Protein AF-A0A2V9PWK7-F1 (afdb_monomer)

Mean predicted aligned error: 11.6 Å

Foldseek 3Di:
DDDDDDDDPDPDPDDDDDDDDDDDDDDDDDDDDDDDDPPPDDDDQDWDDPVLVVVVCCVVPVVDVQKDKDWPDWACDPDPQKIKTWMWIDGPVGIDIFIWIAGSVRPDIGGDDDQQDDPCRCVVLVVLCLVQADAQKAADNPQPAEAEDADFLLDLVSLVCVVVVVVCCVVCRSYIYGYFYAHDPVRLCRLLLQLLLRLLVVVPSQLSVQLSNVSSVCSVVDDNVCPLVVSLVSSVVSPDRSVSSSVRSPDVVSVVSNVSRNVSVD

Nearest PDB structures (foldseek):
  4n30-assembly1_A  TM=8.154E-01  e=6.612E-06  Pseudomonas aeruginosa
  6mhh-assembly1_A-3  TM=8.328E-01  e=1.829E-05  Proteus mirabilis
  5idr-assembly2_F  TM=8.403E-01  e=2.293E-05  Proteus mirabilis ATCC 29906
  4xvw-assembly3_I  TM=7.222E-01  e=1.379E-05  Proteus mirabilis ATCC 29906
  9edl-assembly1_A  TM=6.210E-01  e=4.984E-06  Francisella tularensis subsp. tularensis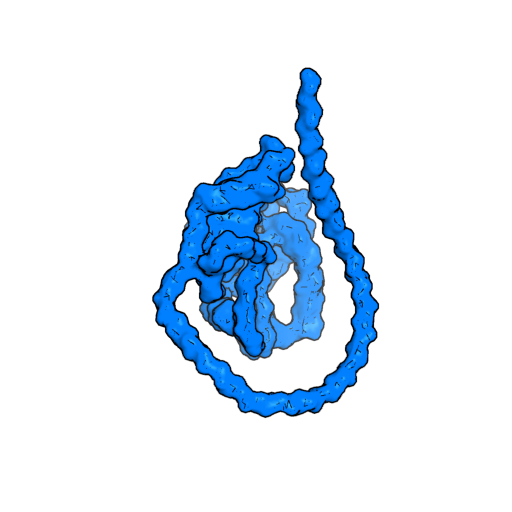 SCHU S4

Solvent-accessible surface area (backbone atoms only — not comparable to full-atom values): 15975 Å² total; per-residue (Å²): 142,81,86,79,84,79,85,79,84,81,82,79,84,76,86,76,88,75,90,74,93,77,83,90,78,82,88,78,90,77,82,90,74,90,74,85,75,78,80,77,71,92,66,80,54,56,69,79,52,70,66,58,51,50,52,50,48,44,73,75,50,54,88,42,89,65,57,46,75,43,85,72,48,75,44,79,41,98,50,88,50,28,23,34,36,36,30,40,36,38,37,96,91,50,69,49,78,48,57,33,32,35,34,49,86,71,82,46,78,47,79,69,81,92,71,65,79,71,97,62,49,54,49,69,59,51,56,47,48,78,72,66,70,80,50,56,72,45,60,45,93,82,32,93,42,75,48,77,45,76,40,26,68,64,39,67,66,47,46,66,43,46,66,58,51,56,48,46,55,68,76,43,62,61,33,20,40,33,46,32,46,36,50,49,90,88,40,84,45,12,59,60,51,41,17,36,47,54,35,34,34,77,74,30,61,71,28,24,58,46,26,57,54,50,44,39,70,45,39,90,78,58,44,72,90,48,36,71,62,53,52,25,56,42,31,38,73,28,72,47,63,16,71,60,23,53,58,43,37,73,37,70,64,36,54,49,53,43,49,54,35,40,63,72,75,107

Sequence (266 aa):
MVRKLAVASLLVIAGMSAMGQQQPAKPKTVGGASASGTHHNGSETPLPSEEMVNAFLQQTFGYDPQLTWKIVSIKPSKAEGLAEVNVQMSSPQGQGGQKFFVSADGKHAVVGDIIPFGKHPFEAARLELQKKVTGPARGPANAPVMIVEFSDLQCPHCKEANPTIERLLKEEPNIHFVFQNFPLPMHNWAQKAAMYADCTAQLSNEAFWKFIASVYEAQAEITAENTDQKLTELADKAGVKGPDVAACSTQSEAQAHIEVSVNLGK

Radius of gyration: 25.68 Å; Cα contacts (8 Å, |Δi|>4): 331; chains: 1; bounding box: 55×58×70 Å

pLDDT: mean 85.78, std 22.92, range [28.61, 98.88]

Structure (mmCIF, N/CA/C/O backbone):
data_AF-A0A2V9PWK7-F1
#
_entry.id   AF-A0A2V9PWK7-F1
#
loop_
_atom_site.group_PDB
_atom_site.id
_atom_site.type_symbol
_atom_site.label_atom_id
_atom_site.label_alt_id
_atom_site.label_comp_id
_atom_site.label_asym_id
_atom_site.label_entity_id
_atom_site.label_seq_id
_atom_site.pdbx_PDB_ins_code
_atom_site.Cartn_x
_atom_site.Cartn_y
_atom_site.Cartn_z
_atom_site.occupancy
_atom_site.B_iso_or_equiv
_atom_site.auth_seq_id
_atom_site.auth_comp_id
_atom_site.auth_asym_id
_atom_site.auth_atom_id
_atom_site.pdbx_PDB_model_num
ATOM 1 N N . MET A 1 1 ? 31.519 27.975 -45.255 1.00 41.16 1 MET A N 1
ATOM 2 C CA . MET A 1 1 ? 30.077 27.776 -45.525 1.00 41.16 1 MET A CA 1
ATOM 3 C C . MET A 1 1 ? 29.851 26.330 -45.941 1.00 41.16 1 MET A C 1
ATOM 5 O O . MET A 1 1 ? 30.094 25.999 -47.089 1.00 41.16 1 MET A O 1
ATOM 9 N N . VAL A 1 2 ? 29.434 25.462 -45.017 1.00 34.47 2 VAL A N 1
ATOM 10 C CA . VAL A 1 2 ? 28.905 24.126 -45.340 1.00 34.47 2 VAL A CA 1
ATOM 11 C C . VAL A 1 2 ? 27.711 23.913 -44.414 1.00 34.47 2 VAL A C 1
ATOM 13 O O . VAL A 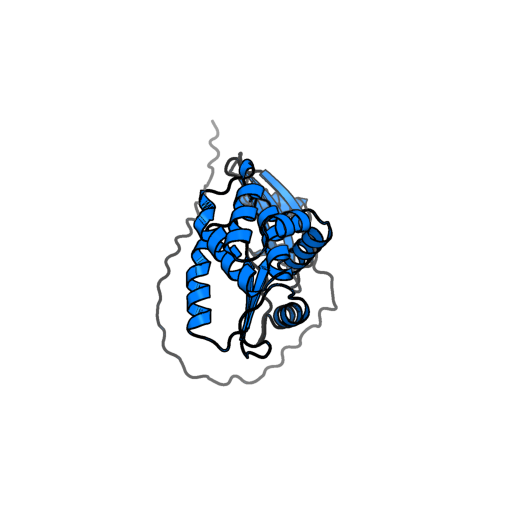1 2 ? 27.878 23.721 -43.213 1.00 34.47 2 VAL A O 1
ATOM 16 N N . ARG A 1 3 ? 26.496 24.060 -44.952 1.00 36.28 3 ARG A N 1
ATOM 17 C CA . ARG A 1 3 ? 25.246 23.770 -44.239 1.00 36.28 3 ARG A CA 1
ATOM 18 C C . ARG A 1 3 ? 25.061 22.252 -44.224 1.00 36.28 3 ARG A C 1
ATOM 20 O O . ARG A 1 3 ? 24.815 21.669 -45.274 1.00 36.28 3 ARG A O 1
ATOM 27 N N . LYS A 1 4 ? 25.165 21.615 -43.055 1.00 39.03 4 LYS A N 1
ATOM 28 C CA . LYS A 1 4 ? 24.622 20.265 -42.855 1.00 39.03 4 LYS A CA 1
ATOM 29 C C . LYS A 1 4 ? 23.113 20.402 -42.647 1.00 39.03 4 LYS A C 1
ATOM 31 O O . LYS A 1 4 ? 22.683 21.033 -41.686 1.00 39.03 4 LYS A O 1
ATOM 36 N N . LEU A 1 5 ? 22.327 19.864 -43.579 1.00 36.41 5 LEU A N 1
ATOM 37 C CA . LEU A 1 5 ? 20.890 19.668 -43.404 1.00 36.41 5 LEU A CA 1
ATOM 38 C C . LEU A 1 5 ? 20.680 18.626 -42.296 1.00 36.41 5 LEU A C 1
ATOM 40 O O . LEU A 1 5 ? 21.097 17.481 -42.449 1.00 36.41 5 LEU A O 1
ATOM 44 N N . ALA A 1 6 ? 20.030 19.020 -41.204 1.00 35.91 6 ALA A N 1
ATOM 45 C CA . ALA A 1 6 ? 19.425 18.087 -40.265 1.00 35.91 6 ALA A CA 1
ATOM 46 C C . ALA A 1 6 ? 18.001 17.798 -40.759 1.00 35.91 6 ALA A C 1
ATOM 48 O O . ALA A 1 6 ? 17.170 18.703 -40.826 1.00 35.91 6 ALA A O 1
ATOM 49 N N . VAL A 1 7 ? 17.737 16.554 -41.154 1.00 37.28 7 VAL A N 1
ATOM 50 C CA . VAL A 1 7 ? 16.381 16.079 -41.446 1.00 37.28 7 VAL A CA 1
ATOM 51 C C . VAL A 1 7 ? 15.770 15.662 -40.112 1.00 37.28 7 VAL A C 1
ATOM 53 O O . VAL A 1 7 ? 16.118 14.620 -39.566 1.00 37.28 7 VAL A O 1
ATOM 56 N N . ALA A 1 8 ? 14.908 16.511 -39.557 1.00 30.47 8 ALA A N 1
ATOM 57 C CA . ALA A 1 8 ? 14.095 16.187 -38.393 1.00 30.47 8 ALA A CA 1
ATOM 58 C C . ALA A 1 8 ? 12.815 15.492 -38.875 1.00 30.47 8 ALA A C 1
ATOM 60 O O . ALA A 1 8 ? 11.902 16.141 -39.386 1.00 30.47 8 ALA A O 1
ATOM 61 N N . SER A 1 9 ? 12.754 14.168 -38.743 1.00 35.19 9 SER A N 1
ATOM 62 C CA . SER A 1 9 ? 11.512 13.418 -38.941 1.00 35.19 9 SER A CA 1
ATOM 63 C C . SER A 1 9 ? 10.664 13.542 -37.678 1.00 35.19 9 SER A C 1
ATOM 65 O O . SER A 1 9 ? 10.873 12.831 -36.699 1.00 35.19 9 SER A O 1
ATOM 67 N N . LEU A 1 10 ? 9.728 14.489 -37.696 1.00 28.61 10 LEU A N 1
ATOM 68 C CA . LEU A 1 10 ? 8.718 14.675 -36.660 1.00 28.61 10 LEU A CA 1
ATOM 69 C C . LEU A 1 10 ? 7.648 13.580 -36.824 1.00 28.61 10 LEU A C 1
ATOM 71 O O . LEU A 1 10 ? 6.774 13.692 -37.683 1.00 28.61 10 LEU A O 1
ATOM 75 N N . LEU A 1 11 ? 7.718 12.501 -36.041 1.00 30.55 11 LEU A N 1
ATOM 76 C CA . LEU A 1 11 ? 6.635 11.517 -35.977 1.00 30.55 11 LEU A CA 1
ATOM 77 C C . LEU A 1 11 ? 5.622 11.975 -34.921 1.00 30.55 11 LEU A C 1
ATOM 79 O O . LEU A 1 11 ? 5.756 11.697 -33.733 1.00 30.55 11 LEU A O 1
ATOM 83 N N . VAL A 1 12 ? 4.614 12.726 -35.361 1.00 30.00 12 VAL A N 1
ATOM 84 C CA . VAL A 1 12 ? 3.435 13.040 -34.547 1.00 30.00 12 VAL A CA 1
ATOM 85 C C . VAL A 1 12 ? 2.536 11.806 -34.553 1.00 30.00 12 VAL A C 1
ATOM 87 O O . VAL A 1 12 ? 1.886 11.514 -35.556 1.00 30.00 12 VAL A O 1
ATOM 90 N N . ILE A 1 13 ? 2.496 11.065 -33.445 1.00 34.03 13 ILE A N 1
ATOM 91 C CA . ILE A 1 13 ? 1.501 10.005 -33.255 1.00 34.03 13 ILE A CA 1
ATOM 92 C C . ILE A 1 13 ? 0.192 10.685 -32.844 1.00 34.03 13 ILE A C 1
ATOM 94 O O . ILE A 1 13 ? -0.058 10.951 -31.671 1.00 34.03 13 ILE A O 1
ATOM 98 N N . ALA A 1 14 ? -0.636 11.005 -33.837 1.00 31.64 14 ALA A N 1
ATOM 99 C CA . ALA A 1 14 ? -2.018 11.403 -33.620 1.00 31.64 14 ALA A CA 1
ATOM 100 C C . ALA A 1 14 ? -2.853 10.144 -33.336 1.00 31.64 14 ALA A C 1
ATOM 102 O O . ALA A 1 14 ? -3.169 9.373 -34.241 1.00 31.64 14 ALA A O 1
ATOM 103 N N . GLY A 1 15 ? -3.199 9.917 -32.069 1.00 31.20 15 GLY A N 1
ATOM 104 C CA . GLY A 1 15 ? -4.154 8.883 -31.677 1.00 31.20 15 GLY A CA 1
ATOM 105 C C . GLY A 1 15 ? -5.579 9.302 -32.035 1.00 31.20 15 GLY A C 1
ATOM 106 O O . GLY A 1 15 ? -6.250 9.951 -31.239 1.00 31.20 15 GLY A O 1
ATOM 107 N N . MET A 1 16 ? -6.050 8.939 -33.231 1.00 33.28 16 MET A N 1
ATOM 108 C CA . MET A 1 16 ? -7.473 8.986 -33.573 1.00 33.28 16 MET A CA 1
ATOM 109 C C . MET A 1 16 ? -8.092 7.614 -33.298 1.00 33.28 16 MET A C 1
ATOM 111 O O . MET A 1 16 ? -7.975 6.690 -34.100 1.00 33.28 16 MET A O 1
ATOM 115 N N . SER A 1 17 ? -8.772 7.484 -32.163 1.00 34.34 17 SER A N 1
ATOM 116 C CA . SER A 1 17 ? -9.671 6.359 -31.908 1.00 34.34 17 SER A CA 1
ATOM 117 C C . SER A 1 17 ? -10.950 6.557 -32.720 1.00 34.34 17 SER A C 1
ATOM 119 O O . SER A 1 17 ? -11.858 7.268 -32.296 1.00 34.34 17 SER A O 1
ATOM 121 N N . ALA A 1 18 ? -11.031 5.936 -33.895 1.00 33.31 18 ALA A N 1
ATOM 122 C CA . ALA A 1 18 ? -12.291 5.750 -34.605 1.00 33.31 18 ALA A CA 1
ATOM 123 C C . ALA A 1 18 ? -12.815 4.338 -34.310 1.00 33.31 18 ALA A C 1
ATOM 125 O O . ALA A 1 18 ? -12.299 3.343 -34.817 1.00 33.31 18 ALA A O 1
ATOM 126 N N . MET A 1 19 ? -13.845 4.257 -33.465 1.00 39.66 19 MET A N 1
ATOM 127 C CA . MET A 1 19 ? -14.660 3.056 -33.289 1.00 39.66 19 MET A CA 1
ATOM 128 C C . MET A 1 19 ? -15.425 2.779 -34.590 1.00 39.66 19 MET A C 1
ATOM 130 O O . MET A 1 19 ? -16.382 3.477 -34.914 1.00 39.66 19 MET A O 1
ATOM 134 N N . GLY A 1 20 ? -15.002 1.758 -35.333 1.00 30.48 20 GLY A N 1
ATOM 135 C CA . GLY A 1 20 ? -15.744 1.196 -36.459 1.00 30.48 20 GLY A CA 1
ATOM 136 C C . GLY A 1 20 ? -16.265 -0.190 -36.097 1.00 30.48 20 GLY A C 1
ATOM 137 O O . GLY A 1 20 ? -15.488 -1.136 -35.995 1.00 30.48 20 GLY A O 1
ATOM 138 N N . GLN A 1 21 ? -17.576 -0.316 -35.892 1.00 37.50 21 GLN A N 1
ATOM 139 C CA . GLN A 1 21 ? -18.254 -1.604 -35.751 1.00 37.50 21 GLN A CA 1
ATOM 140 C C . GLN A 1 21 ? -18.158 -2.387 -37.070 1.00 37.50 21 GLN A C 1
ATOM 142 O O . GLN A 1 21 ? -18.621 -1.912 -38.105 1.00 37.50 21 GLN A O 1
ATOM 147 N N . GLN A 1 22 ? -17.624 -3.609 -37.034 1.00 34.97 22 GLN A N 1
ATOM 148 C CA . GLN A 1 22 ? -17.807 -4.592 -38.105 1.00 34.97 22 GLN A CA 1
ATOM 149 C C . GLN A 1 22 ? -18.515 -5.836 -37.557 1.00 34.97 22 GLN A C 1
ATOM 151 O O . GLN A 1 22 ? -18.145 -6.386 -36.522 1.00 34.97 22 GLN A O 1
ATOM 156 N N . GLN A 1 23 ? -19.577 -6.237 -38.260 1.00 31.55 23 GLN A N 1
ATOM 157 C CA . GLN A 1 23 ? -20.404 -7.416 -37.990 1.00 31.55 23 GLN A CA 1
ATOM 158 C C . GLN A 1 23 ? -19.635 -8.737 -38.198 1.00 31.55 23 GLN A C 1
ATOM 160 O O . GLN A 1 23 ? -18.695 -8.786 -38.994 1.00 31.55 23 GLN A O 1
ATOM 165 N N . PRO A 1 24 ? -20.053 -9.834 -37.536 1.00 31.91 24 PRO A N 1
ATOM 166 C CA . PRO A 1 24 ? -19.306 -11.086 -37.533 1.00 31.91 24 PRO A CA 1
ATOM 167 C C . PRO A 1 24 ? -19.507 -11.885 -38.830 1.00 31.91 24 PRO A C 1
ATOM 169 O O . PRO A 1 24 ? -20.633 -12.202 -39.219 1.00 31.91 24 PRO A O 1
ATOM 172 N N . ALA A 1 25 ? -18.404 -12.280 -39.469 1.00 33.44 25 ALA A N 1
ATOM 173 C CA . ALA A 1 25 ? -18.399 -13.287 -40.528 1.00 33.44 25 ALA A CA 1
ATOM 174 C C . ALA A 1 25 ? -18.306 -14.707 -39.931 1.00 33.44 25 ALA A C 1
ATOM 176 O O . ALA A 1 25 ? -17.594 -14.945 -38.957 1.00 33.44 25 ALA A O 1
ATOM 177 N N . LYS A 1 26 ? -19.044 -15.657 -40.525 1.00 32.94 26 LYS A N 1
ATOM 178 C CA . LYS A 1 26 ? -19.135 -17.067 -40.096 1.00 32.94 26 LYS A CA 1
ATOM 179 C C . LYS A 1 26 ? -17.790 -17.814 -40.216 1.00 32.94 26 LYS A C 1
ATOM 181 O O . LYS A 1 26 ? -17.042 -17.547 -41.159 1.00 32.94 26 LYS A O 1
ATOM 186 N N . PRO A 1 27 ? -17.512 -18.810 -39.349 1.00 31.66 27 PRO A N 1
ATOM 187 C CA . PRO A 1 27 ? -16.245 -19.531 -39.363 1.00 31.66 27 PRO A CA 1
ATOM 188 C C . PRO A 1 27 ? -16.188 -20.533 -40.522 1.00 31.66 27 PRO A C 1
ATOM 190 O O . PRO A 1 27 ? -17.073 -21.377 -40.668 1.00 31.66 27 PRO A O 1
ATOM 193 N N . LYS A 1 28 ? -15.120 -20.469 -41.325 1.00 30.80 28 LYS A N 1
ATOM 194 C CA . LYS A 1 28 ? -14.707 -21.563 -42.211 1.00 30.80 28 LYS A CA 1
ATOM 195 C C . LYS A 1 28 ? -13.647 -22.396 -41.496 1.00 30.80 28 LYS A C 1
ATOM 197 O O . LYS A 1 28 ? -12.616 -21.879 -41.081 1.00 30.80 28 LYS A O 1
ATOM 202 N N . THR A 1 29 ? -13.924 -23.687 -41.374 1.00 33.50 29 THR A N 1
ATOM 203 C CA . THR A 1 29 ? -12.985 -24.733 -40.964 1.00 33.50 29 THR A CA 1
ATOM 204 C C . THR A 1 29 ? -11.780 -24.761 -41.900 1.00 33.50 29 THR A C 1
ATOM 206 O O . THR A 1 29 ? -11.947 -24.956 -43.105 1.00 33.50 29 THR A O 1
ATOM 209 N N . VAL A 1 30 ? -10.576 -24.611 -41.350 1.00 33.84 30 VAL A N 1
ATOM 210 C CA . VAL A 1 30 ? -9.322 -24.893 -42.054 1.00 33.84 30 VAL A CA 1
ATOM 211 C C . VAL A 1 30 ? -8.666 -26.081 -41.364 1.00 33.84 30 VAL A C 1
ATOM 213 O O . VAL A 1 30 ? -8.421 -26.060 -40.159 1.00 33.84 30 VAL A O 1
ATOM 216 N N . GLY A 1 31 ? -8.487 -27.144 -42.148 1.00 28.70 31 GLY A N 1
ATOM 217 C CA . GLY A 1 31 ? -7.870 -28.395 -41.741 1.00 28.70 31 GLY A CA 1
ATOM 218 C C . GLY A 1 31 ? -6.410 -28.225 -41.335 1.00 28.70 31 GLY A C 1
ATOM 219 O O . GLY A 1 31 ? -5.713 -27.317 -41.787 1.00 28.70 31 GLY A O 1
ATOM 220 N N . GLY A 1 32 ? -5.977 -29.130 -40.460 1.00 34.56 32 GLY A N 1
ATOM 221 C CA . GLY A 1 32 ? -4.621 -29.185 -39.949 1.00 34.56 32 GLY A CA 1
ATOM 222 C C . GLY A 1 32 ? -3.597 -29.424 -41.052 1.00 34.56 32 GLY A C 1
ATOM 223 O O . GLY A 1 32 ? -3.689 -30.385 -41.813 1.00 34.56 32 GLY A O 1
ATOM 224 N N . ALA A 1 33 ? -2.581 -28.572 -41.067 1.00 31.08 33 ALA A N 1
ATOM 225 C CA . ALA A 1 33 ? -1.267 -28.906 -41.574 1.00 31.08 33 ALA A CA 1
ATOM 226 C C . ALA A 1 33 ? -0.300 -28.776 -40.395 1.00 31.08 33 ALA A C 1
ATOM 228 O O . ALA A 1 33 ? -0.116 -27.698 -39.833 1.00 31.08 33 ALA A O 1
ATOM 229 N N . SER A 1 34 ? 0.248 -29.920 -39.990 1.00 32.56 34 SER A N 1
ATOM 230 C CA . SER A 1 34 ? 1.330 -30.033 -39.021 1.00 32.56 34 SER A CA 1
ATOM 231 C C . SER A 1 34 ? 2.560 -29.328 -39.590 1.00 32.56 34 SER A C 1
ATOM 233 O O . SER A 1 34 ? 3.153 -29.806 -40.556 1.00 32.56 34 SER A O 1
ATOM 235 N N . ALA A 1 35 ? 2.913 -28.173 -39.029 1.00 33.91 35 ALA A N 1
ATOM 236 C CA . ALA A 1 35 ? 4.222 -27.575 -39.231 1.00 33.91 35 ALA A CA 1
ATOM 237 C C . ALA A 1 35 ? 5.128 -28.077 -38.106 1.00 33.91 35 ALA A C 1
ATOM 239 O O . ALA A 1 35 ? 4.886 -27.825 -36.927 1.00 33.91 35 ALA A O 1
ATOM 240 N N . SER A 1 36 ? 6.143 -28.838 -38.502 1.00 30.75 36 SER A N 1
ATOM 241 C CA . SER A 1 36 ? 7.224 -29.341 -37.666 1.00 30.75 36 SER A CA 1
ATOM 242 C C . SER A 1 36 ? 7.858 -28.205 -36.864 1.00 30.75 36 SER A C 1
ATOM 244 O O . SER A 1 36 ? 8.625 -27.407 -37.406 1.00 30.75 36 SER A O 1
ATOM 246 N N . GLY A 1 37 ? 7.538 -28.140 -35.574 1.00 30.36 37 GLY A N 1
ATOM 247 C CA . GLY A 1 37 ? 8.245 -27.300 -34.623 1.00 30.36 37 GLY A CA 1
ATOM 248 C C . GLY A 1 37 ? 9.656 -27.841 -34.441 1.00 30.36 37 GLY A C 1
ATOM 249 O O . GLY A 1 37 ? 9.856 -28.915 -33.877 1.00 30.36 37 GLY A O 1
ATOM 250 N N . THR A 1 38 ? 10.647 -27.099 -34.922 1.00 31.05 38 THR A N 1
ATOM 251 C CA . THR A 1 38 ? 12.006 -27.215 -34.408 1.00 31.05 38 THR A CA 1
ATOM 252 C C . THR A 1 38 ? 11.961 -26.826 -32.938 1.00 31.05 38 THR A C 1
ATOM 254 O O . THR A 1 38 ? 11.768 -25.659 -32.602 1.00 31.05 38 THR A O 1
ATOM 257 N N . HIS A 1 39 ? 12.098 -27.820 -32.063 1.00 36.25 39 HIS A N 1
ATOM 258 C CA . HIS A 1 39 ? 12.393 -27.616 -30.655 1.00 36.25 39 HIS A CA 1
ATOM 259 C C . HIS A 1 39 ? 13.674 -26.780 -30.547 1.00 36.25 39 HIS A C 1
ATOM 261 O O . HIS A 1 39 ? 14.774 -27.302 -30.739 1.00 36.25 39 HIS A O 1
ATOM 267 N N . HIS A 1 40 ? 13.547 -25.487 -30.247 1.00 41.16 40 HIS A N 1
ATOM 268 C CA . HIS A 1 40 ? 14.669 -24.751 -29.692 1.00 41.16 40 HIS A CA 1
ATOM 269 C C . HIS A 1 40 ? 14.821 -25.188 -28.239 1.00 41.16 40 HIS A C 1
ATOM 271 O O . HIS A 1 40 ? 14.015 -24.888 -27.365 1.00 41.16 40 HIS A O 1
ATOM 277 N N . ASN A 1 41 ? 15.841 -26.017 -28.058 1.00 38.84 41 ASN A N 1
ATOM 278 C CA . ASN A 1 41 ? 16.423 -26.416 -26.791 1.00 38.84 41 ASN A CA 1
ATOM 279 C C . ASN A 1 41 ? 16.670 -25.158 -25.942 1.00 38.84 41 ASN A C 1
ATOM 281 O O . ASN A 1 41 ? 17.217 -24.193 -26.474 1.00 38.84 41 ASN A O 1
ATOM 285 N N . GLY A 1 42 ? 16.255 -25.170 -24.671 1.00 47.78 42 GLY A N 1
ATOM 286 C CA . GLY A 1 42 ? 16.223 -24.010 -23.773 1.00 47.78 42 GLY A CA 1
ATOM 287 C C . GLY A 1 42 ? 17.522 -23.203 -23.736 1.00 47.78 42 GLY A C 1
ATOM 288 O O . GLY A 1 42 ? 18.424 -23.495 -22.954 1.00 47.78 42 GLY A O 1
ATOM 289 N N . SER A 1 43 ? 17.598 -22.173 -24.576 1.00 49.91 43 SER A N 1
ATOM 290 C CA . SER A 1 43 ? 18.671 -21.190 -24.577 1.00 49.91 43 SER A CA 1
ATOM 291 C C . SER A 1 43 ? 18.238 -20.012 -23.721 1.00 49.91 43 SER A C 1
ATOM 293 O O . SER A 1 43 ? 17.191 -19.416 -23.984 1.00 49.91 43 SER A O 1
ATOM 295 N N . GLU A 1 44 ? 19.042 -19.670 -22.716 1.00 62.41 44 GLU A N 1
ATOM 296 C CA . GLU A 1 44 ? 18.909 -18.413 -21.981 1.00 62.41 44 GLU A CA 1
ATOM 297 C C . GLU A 1 44 ? 18.676 -17.263 -22.970 1.00 62.41 44 GLU A C 1
ATOM 299 O O . GLU A 1 44 ? 19.398 -17.126 -23.959 1.00 62.41 44 GLU A O 1
ATOM 304 N N . THR A 1 45 ? 17.624 -16.471 -22.741 1.00 69.06 45 THR A N 1
ATOM 305 C CA . THR A 1 45 ? 17.345 -15.298 -23.576 1.00 69.06 45 THR A CA 1
ATOM 306 C C . THR A 1 45 ? 18.556 -14.365 -23.500 1.00 69.06 45 THR A C 1
ATOM 308 O O . THR A 1 45 ? 18.885 -13.931 -22.392 1.00 69.06 45 THR A O 1
ATOM 311 N N . PRO A 1 46 ? 19.225 -14.052 -24.627 1.00 86.19 46 PRO A N 1
ATOM 312 C CA . PRO A 1 46 ? 20.369 -13.152 -24.613 1.00 86.19 46 PRO A CA 1
ATOM 313 C C . PRO A 1 46 ? 19.974 -11.808 -23.999 1.00 86.19 46 PRO A C 1
ATOM 315 O O . PRO A 1 46 ? 19.012 -11.174 -24.436 1.00 86.19 46 PRO A O 1
ATOM 318 N N . LEU A 1 47 ? 20.698 -11.386 -22.962 1.00 94.00 47 LEU A N 1
ATOM 319 C CA . LEU A 1 47 ? 20.452 -10.102 -22.315 1.00 94.00 47 LEU A CA 1
ATOM 320 C C . LEU A 1 47 ? 21.114 -8.974 -23.117 1.00 94.00 47 LEU A C 1
ATOM 322 O O . LEU A 1 47 ? 22.250 -9.138 -23.574 1.00 94.00 47 LEU A O 1
ATOM 326 N N . PRO A 1 48 ? 20.449 -7.817 -23.278 1.00 95.12 48 PRO A N 1
ATOM 327 C CA . PRO A 1 48 ? 21.077 -6.654 -23.884 1.00 95.12 48 PRO A CA 1
ATOM 328 C C . PRO A 1 48 ? 22.244 -6.166 -23.011 1.00 95.12 48 PRO A C 1
ATOM 330 O O . PRO A 1 48 ? 22.159 -6.195 -21.784 1.00 95.12 48 PRO A O 1
ATOM 333 N N . SER A 1 49 ? 23.329 -5.686 -23.624 1.00 95.25 49 SER A N 1
ATOM 334 C CA . SER A 1 49 ? 24.403 -5.034 -22.865 1.00 95.25 49 SER A CA 1
ATOM 335 C C . SER A 1 49 ? 23.955 -3.658 -22.362 1.00 95.25 49 SER A C 1
ATOM 337 O O . SER A 1 49 ? 23.121 -2.998 -22.989 1.00 95.25 49 SER A O 1
ATOM 339 N N . GLU A 1 50 ? 24.543 -3.180 -21.261 1.00 96.00 50 GLU A N 1
ATOM 340 C CA . GLU A 1 50 ? 24.296 -1.812 -20.782 1.00 96.00 50 GLU A CA 1
ATOM 341 C C . GLU A 1 50 ? 24.643 -0.757 -21.839 1.00 96.00 50 GLU A C 1
ATOM 343 O O . GLU A 1 50 ? 23.956 0.253 -21.948 1.00 96.00 50 GLU A O 1
ATOM 348 N N . GLU A 1 51 ? 25.676 -0.994 -22.652 1.00 96.19 51 GLU A N 1
ATOM 349 C CA . GLU A 1 51 ? 26.041 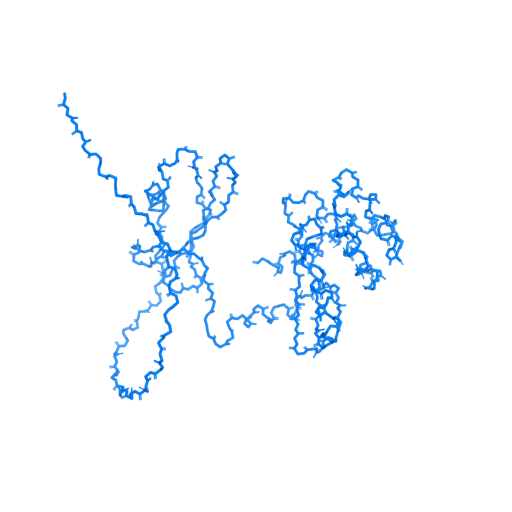-0.117 -23.767 1.00 96.19 51 GLU A CA 1
ATOM 350 C C . GLU A 1 51 ? 24.913 -0.025 -24.801 1.00 96.19 51 GLU A C 1
ATOM 352 O O . GLU A 1 51 ? 24.529 1.077 -25.192 1.00 96.19 51 GLU A O 1
ATOM 357 N N . MET A 1 52 ? 24.329 -1.162 -25.197 1.00 94.75 52 MET A N 1
ATOM 358 C CA . MET A 1 52 ? 23.219 -1.184 -26.150 1.00 94.75 52 MET A CA 1
ATOM 359 C C . MET A 1 52 ? 21.982 -0.481 -25.582 1.00 94.75 52 MET A C 1
ATOM 361 O O . MET A 1 52 ? 21.341 0.302 -26.283 1.00 94.75 52 MET A O 1
ATOM 365 N N . VAL A 1 53 ? 21.672 -0.715 -24.303 1.00 96.44 53 VAL A N 1
ATOM 366 C CA . VAL A 1 53 ? 20.575 -0.028 -23.608 1.00 96.44 53 VAL A CA 1
ATOM 367 C C . VAL A 1 53 ? 20.825 1.480 -23.557 1.00 96.44 53 VAL A C 1
ATOM 369 O O . VAL A 1 53 ? 19.936 2.254 -23.900 1.00 96.44 53 VAL A O 1
ATOM 372 N N . ASN A 1 54 ? 22.031 1.915 -23.192 1.00 96.62 54 ASN A N 1
ATOM 373 C CA . ASN A 1 54 ? 22.381 3.334 -23.154 1.00 96.62 54 ASN A CA 1
ATOM 374 C C . ASN A 1 54 ? 22.311 3.982 -24.539 1.00 96.62 54 ASN A C 1
ATOM 376 O O . ASN A 1 54 ? 21.786 5.085 -24.654 1.00 96.62 54 ASN A O 1
ATOM 380 N N . ALA A 1 55 ? 22.778 3.306 -25.591 1.00 96.00 55 ALA A N 1
ATOM 381 C CA . ALA A 1 55 ? 22.669 3.802 -26.960 1.00 96.00 55 ALA A CA 1
ATOM 382 C C . ALA A 1 55 ? 21.201 3.971 -27.387 1.00 96.00 55 ALA A C 1
ATOM 384 O O . ALA A 1 55 ? 20.836 5.002 -27.954 1.00 96.00 55 ALA A O 1
ATOM 385 N N . PHE A 1 56 ? 20.344 2.997 -27.063 1.00 95.69 56 PHE A N 1
ATOM 386 C CA . PHE A 1 56 ? 18.904 3.085 -27.302 1.00 95.69 56 PHE A CA 1
ATOM 387 C C . PHE A 1 56 ? 18.263 4.258 -26.545 1.00 95.69 56 PHE A C 1
ATOM 389 O O . PHE A 1 56 ? 17.550 5.059 -27.154 1.00 95.69 56 PHE A O 1
ATOM 396 N N . LEU A 1 57 ? 18.537 4.403 -25.244 1.00 95.56 57 LEU A N 1
ATOM 397 C CA . LEU A 1 57 ? 18.003 5.497 -24.425 1.00 95.56 57 LEU A CA 1
ATOM 398 C C . LEU A 1 57 ? 18.502 6.861 -24.911 1.00 95.56 57 LEU A C 1
ATOM 400 O O . LEU A 1 57 ? 17.707 7.784 -25.046 1.00 95.56 57 LEU A O 1
ATOM 404 N N . GLN A 1 58 ? 19.782 6.973 -25.271 1.00 95.56 58 GLN A N 1
ATOM 405 C CA . GLN A 1 58 ? 20.354 8.193 -25.838 1.00 95.56 58 GLN A CA 1
ATOM 406 C C . GLN A 1 58 ? 19.686 8.572 -27.159 1.00 95.56 58 GLN A C 1
ATOM 408 O O . GLN A 1 58 ? 19.366 9.738 -27.374 1.00 95.56 58 GLN A O 1
ATOM 413 N N . GLN A 1 59 ? 19.444 7.604 -28.042 1.00 95.12 59 GLN A N 1
ATOM 414 C CA . GLN A 1 59 ? 18.774 7.863 -29.313 1.00 95.12 59 GLN A CA 1
ATOM 415 C C . GLN A 1 59 ? 17.292 8.221 -29.128 1.00 95.12 59 GLN A C 1
ATOM 417 O O . GLN A 1 59 ? 16.749 9.005 -29.905 1.00 95.12 59 GLN A O 1
ATOM 422 N N . THR A 1 60 ? 16.644 7.649 -28.112 1.00 93.62 60 THR A N 1
ATOM 423 C CA . THR A 1 60 ? 15.210 7.833 -27.848 1.00 93.62 60 THR A CA 1
ATOM 424 C C . THR A 1 60 ? 14.927 9.124 -27.086 1.00 93.62 60 THR A C 1
ATOM 426 O O . THR A 1 60 ? 13.958 9.804 -27.397 1.00 93.62 60 THR A O 1
ATOM 429 N N . PHE A 1 61 ? 15.770 9.475 -26.113 1.00 92.44 61 PHE A N 1
ATOM 430 C CA . PHE A 1 61 ? 15.514 10.532 -25.130 1.00 92.44 61 PHE A CA 1
ATOM 431 C C . PHE A 1 61 ? 16.622 11.585 -25.033 1.00 92.44 61 PHE A C 1
ATOM 433 O O . PHE A 1 61 ? 16.414 12.639 -24.442 1.00 92.44 61 PHE A O 1
ATOM 440 N N . GLY A 1 62 ? 17.791 11.354 -25.633 1.00 88.00 62 GLY A N 1
ATOM 441 C CA . GLY A 1 62 ? 18.960 12.232 -25.509 1.00 88.00 62 GLY A CA 1
ATOM 442 C C . GLY A 1 62 ? 18.837 13.599 -26.190 1.00 88.00 62 GLY A C 1
ATOM 443 O O . GLY A 1 62 ? 19.804 14.357 -26.200 1.00 88.00 62 GLY A O 1
ATOM 444 N N . TYR A 1 63 ? 17.677 13.922 -26.771 1.00 92.12 63 TYR A N 1
ATOM 445 C CA . TYR A 1 63 ? 17.348 15.277 -27.212 1.00 92.12 63 TYR A CA 1
ATOM 446 C C . TYR A 1 63 ? 16.990 16.204 -26.039 1.00 92.12 63 TYR A C 1
ATOM 448 O O . TYR A 1 63 ? 17.065 17.422 -26.201 1.00 92.12 63 TYR A O 1
ATOM 456 N N . ASP A 1 64 ? 16.595 15.653 -24.885 1.00 91.25 64 ASP A N 1
ATOM 457 C CA . ASP A 1 64 ? 16.326 16.411 -23.664 1.00 91.25 64 ASP A CA 1
ATOM 458 C C . ASP A 1 64 ? 17.594 16.452 -22.789 1.00 91.25 64 ASP A C 1
ATOM 460 O O . ASP A 1 64 ? 17.953 15.445 -22.177 1.00 91.25 64 ASP A O 1
ATOM 464 N N . PRO A 1 65 ? 18.295 17.600 -22.703 1.00 91.00 65 PRO A N 1
ATOM 465 C CA . PRO A 1 65 ? 19.539 17.708 -21.944 1.00 91.00 65 PRO A CA 1
ATOM 466 C C . PRO A 1 65 ? 19.330 17.692 -20.423 1.00 91.00 65 PRO A C 1
ATOM 468 O O . PRO A 1 65 ? 20.308 17.618 -19.681 1.00 91.00 65 PRO A O 1
ATOM 471 N N . GLN A 1 66 ? 18.089 17.821 -19.944 1.00 94.00 66 GLN A N 1
ATOM 472 C CA . GLN A 1 66 ? 17.761 17.809 -18.517 1.00 94.00 66 GLN A CA 1
ATOM 473 C C . GLN A 1 66 ? 17.358 16.419 -18.020 1.00 94.00 66 GLN A C 1
ATOM 475 O O . GLN A 1 66 ? 17.298 16.193 -16.809 1.00 94.00 66 GLN A O 1
ATOM 480 N N . LEU A 1 67 ? 17.090 15.494 -18.941 1.00 93.25 67 LEU A N 1
ATOM 481 C CA . LEU A 1 67 ? 16.737 14.122 -18.635 1.00 93.25 67 LEU A CA 1
ATOM 482 C C . LEU A 1 67 ? 18.005 13.280 -18.482 1.00 93.25 67 LEU A C 1
ATOM 484 O O . LEU A 1 67 ? 18.841 13.191 -19.376 1.00 93.25 67 LEU A O 1
ATOM 488 N N . THR A 1 68 ? 18.131 12.627 -17.335 1.00 94.81 68 THR A N 1
ATOM 489 C CA . THR A 1 68 ? 19.201 11.667 -17.051 1.00 94.81 68 THR A CA 1
ATOM 490 C C . THR A 1 68 ? 18.596 10.319 -16.700 1.00 94.81 68 THR A C 1
ATOM 492 O O . THR A 1 68 ? 17.443 10.236 -16.269 1.00 94.81 68 THR A O 1
ATOM 495 N N . TRP A 1 69 ? 19.360 9.246 -16.879 1.00 96.62 69 TRP A N 1
ATOM 496 C CA . TRP A 1 69 ? 18.912 7.908 -16.523 1.00 96.62 69 TRP A CA 1
ATOM 497 C C . TRP A 1 69 ? 20.014 7.070 -15.886 1.00 96.62 69 TRP A C 1
ATOM 499 O O . TRP A 1 69 ? 21.206 7.287 -16.096 1.00 96.62 69 TRP A O 1
ATOM 509 N N . LYS A 1 70 ? 19.585 6.069 -15.119 1.00 96.50 70 LYS A N 1
ATOM 510 C CA . LYS A 1 70 ? 20.418 5.020 -14.541 1.00 96.50 70 LYS A CA 1
ATOM 511 C C . LYS A 1 70 ? 19.766 3.673 -14.817 1.00 96.50 70 LYS A C 1
ATOM 513 O O . LYS A 1 70 ? 18.628 3.450 -14.412 1.00 96.50 70 LYS A O 1
ATOM 518 N N . ILE A 1 71 ? 20.483 2.759 -15.463 1.00 97.44 71 ILE A N 1
ATOM 519 C CA . ILE A 1 71 ? 20.028 1.372 -15.600 1.00 97.44 71 ILE A CA 1
ATOM 520 C C . ILE A 1 71 ? 20.035 0.743 -14.200 1.00 97.44 71 ILE A C 1
ATOM 522 O O . ILE A 1 71 ? 21.054 0.741 -13.513 1.00 97.44 71 ILE A O 1
ATOM 526 N N . VAL A 1 72 ? 18.874 0.272 -13.749 1.00 97.06 72 VAL A N 1
ATOM 527 C CA . VAL A 1 72 ? 18.688 -0.345 -12.428 1.00 97.06 72 VAL A CA 1
ATOM 528 C C . VAL A 1 72 ? 18.920 -1.847 -12.508 1.00 97.06 72 VAL A C 1
ATOM 530 O O . VAL A 1 72 ? 19.537 -2.425 -11.619 1.00 97.06 72 VAL A O 1
ATOM 533 N N . SER A 1 73 ? 18.414 -2.491 -13.561 1.00 96.69 73 SER A N 1
ATOM 534 C CA . SER A 1 73 ? 18.622 -3.922 -13.783 1.00 96.69 73 SER A CA 1
ATOM 535 C C . SER A 1 73 ? 18.385 -4.300 -15.239 1.00 96.69 73 SER A C 1
ATOM 537 O O . SER A 1 73 ? 17.535 -3.705 -15.904 1.00 96.69 73 SER A O 1
ATOM 539 N N . ILE A 1 74 ? 19.093 -5.337 -15.679 1.00 96.69 74 ILE A N 1
ATOM 540 C CA . ILE A 1 74 ? 18.837 -6.084 -16.909 1.00 96.69 74 ILE A CA 1
ATOM 541 C C . ILE A 1 74 ? 18.779 -7.554 -16.502 1.00 96.69 74 ILE A C 1
ATOM 543 O O . ILE A 1 74 ? 19.745 -8.079 -15.951 1.00 96.69 74 ILE A O 1
ATOM 547 N N . LYS A 1 75 ? 17.640 -8.212 -16.708 1.00 95.44 75 LYS A N 1
ATOM 548 C CA . LYS A 1 75 ? 17.424 -9.600 -16.272 1.00 95.44 75 LYS A CA 1
ATOM 549 C C . LYS A 1 75 ? 16.481 -10.338 -17.225 1.00 95.44 75 LYS A C 1
ATOM 551 O O . LYS A 1 75 ? 15.741 -9.684 -17.958 1.00 95.44 75 LYS A O 1
ATOM 556 N N . PRO A 1 76 ? 16.448 -11.680 -17.216 1.00 95.00 76 PRO A N 1
ATOM 557 C CA . PRO A 1 76 ? 15.418 -12.423 -17.935 1.00 95.00 76 PRO A CA 1
ATOM 558 C C . PRO A 1 76 ? 14.017 -12.016 -17.459 1.00 95.00 76 PRO A C 1
ATOM 560 O O . PRO A 1 76 ? 13.807 -11.789 -16.263 1.00 95.00 76 PRO A O 1
ATOM 563 N N . SER A 1 77 ? 13.060 -11.907 -18.381 1.00 92.88 77 SER A N 1
ATOM 564 C CA . SER A 1 77 ? 11.666 -11.630 -18.025 1.00 92.88 77 SER A CA 1
ATOM 565 C C . SER A 1 77 ? 10.897 -12.921 -17.712 1.00 92.88 77 SER A C 1
ATOM 567 O O . SER A 1 77 ? 11.377 -14.030 -17.945 1.00 92.88 77 SER A O 1
ATOM 569 N N . LYS A 1 78 ? 9.663 -12.781 -17.211 1.00 87.75 78 LYS A N 1
ATOM 570 C CA . LYS A 1 78 ? 8.740 -13.915 -17.026 1.00 87.75 78 LYS A CA 1
ATOM 571 C C . LYS A 1 78 ? 8.251 -14.515 -18.352 1.00 87.75 78 LYS A C 1
ATOM 573 O O . LYS A 1 78 ? 7.769 -15.644 -18.348 1.00 87.75 78 LYS A O 1
ATOM 578 N N . ALA A 1 79 ? 8.324 -13.766 -19.454 1.00 89.94 79 ALA A N 1
ATOM 579 C CA . ALA A 1 79 ? 7.999 -14.264 -20.783 1.00 89.94 79 ALA A CA 1
ATOM 580 C C . ALA A 1 79 ? 9.269 -14.749 -21.486 1.00 89.94 79 ALA A C 1
ATOM 582 O O . ALA A 1 79 ? 10.284 -14.048 -21.540 1.00 89.94 79 ALA A O 1
ATOM 583 N N . GLU A 1 80 ? 9.190 -15.951 -22.045 1.00 90.94 80 GLU A N 1
ATOM 584 C CA . GLU A 1 80 ? 10.279 -16.542 -22.812 1.00 90.94 80 GLU A CA 1
ATOM 585 C C . GLU A 1 80 ? 10.652 -15.656 -24.011 1.00 90.94 80 GLU A C 1
ATOM 587 O O . GLU A 1 80 ? 9.784 -15.105 -24.691 1.00 90.94 80 GLU A O 1
ATOM 592 N N . GLY A 1 81 ? 11.954 -15.495 -24.257 1.00 92.38 81 GLY A N 1
ATOM 593 C CA . GLY A 1 81 ? 12.464 -14.697 -25.370 1.00 92.38 81 GLY A CA 1
ATOM 594 C C . GLY A 1 81 ? 12.445 -13.183 -25.140 1.00 92.38 81 GLY A C 1
ATOM 595 O O . GLY A 1 81 ? 12.765 -12.441 -26.068 1.00 92.38 81 GLY A O 1
ATOM 596 N N . LEU A 1 82 ? 12.100 -12.715 -23.934 1.00 95.31 82 LEU A N 1
ATOM 597 C CA . LEU A 1 82 ? 12.168 -11.304 -23.549 1.00 95.31 82 LEU A CA 1
ATOM 598 C C . LEU A 1 82 ? 13.105 -11.091 -22.349 1.00 95.31 82 LEU A C 1
ATOM 600 O O . LEU A 1 82 ? 12.996 -11.769 -21.325 1.00 95.31 82 LEU A O 1
ATOM 604 N N . ALA A 1 83 ? 13.981 -10.095 -22.452 1.00 96.25 83 ALA A N 1
ATOM 605 C CA . ALA A 1 83 ? 14.733 -9.533 -21.334 1.00 96.25 83 ALA A CA 1
ATOM 606 C C . ALA A 1 83 ? 13.977 -8.330 -20.749 1.00 96.25 83 ALA A C 1
ATOM 608 O O . ALA A 1 83 ? 13.462 -7.509 -21.499 1.00 96.25 83 ALA A O 1
ATOM 609 N N . GLU A 1 84 ? 13.915 -8.205 -19.425 1.00 96.69 84 GLU A N 1
ATOM 610 C CA . GLU A 1 84 ? 13.370 -7.043 -18.717 1.00 96.69 84 GLU A CA 1
ATOM 611 C C . GLU A 1 84 ? 14.491 -6.049 -18.403 1.00 96.69 84 GLU A C 1
ATOM 613 O O . GLU A 1 84 ? 15.512 -6.411 -17.811 1.00 96.69 84 GLU A O 1
ATOM 618 N N . VAL A 1 85 ? 14.272 -4.785 -18.763 1.00 97.06 85 VAL A N 1
ATOM 619 C CA . VAL A 1 85 ? 15.166 -3.671 -18.455 1.00 97.06 85 VAL A CA 1
ATOM 620 C C . VAL A 1 85 ? 14.408 -2.668 -17.596 1.00 97.06 85 VAL A C 1
ATOM 622 O O . VAL A 1 85 ? 13.369 -2.146 -18.002 1.00 97.06 85 VAL A O 1
ATOM 625 N N . ASN A 1 86 ? 14.942 -2.389 -16.408 1.00 96.31 86 ASN A N 1
ATOM 626 C CA . ASN A 1 86 ? 14.429 -1.349 -15.522 1.00 96.31 86 ASN A CA 1
ATOM 627 C C . ASN A 1 86 ? 15.422 -0.193 -15.481 1.00 96.31 86 ASN A C 1
ATOM 629 O O . ASN A 1 86 ? 16.612 -0.397 -15.231 1.00 96.31 86 ASN A O 1
ATOM 633 N N . VAL A 1 87 ? 14.926 1.018 -15.693 1.00 96.44 87 VAL A N 1
ATOM 634 C CA . VAL A 1 87 ? 15.711 2.248 -15.758 1.00 96.44 87 VAL A CA 1
ATOM 635 C C . VAL A 1 87 ? 15.095 3.261 -14.811 1.00 96.44 87 VAL A C 1
ATOM 637 O O . VAL A 1 87 ? 13.891 3.471 -14.821 1.00 96.44 87 VAL A O 1
ATOM 640 N N . GLN A 1 88 ? 15.910 3.912 -13.995 1.00 95.56 88 GLN A N 1
ATOM 641 C CA . GLN A 1 88 ? 15.496 5.076 -13.230 1.00 95.56 88 GLN A CA 1
ATOM 642 C C . GLN A 1 88 ? 15.757 6.312 -14.082 1.00 95.56 88 GLN A C 1
ATOM 644 O O . GLN A 1 88 ? 16.898 6.554 -14.466 1.00 95.56 88 GLN A O 1
ATOM 649 N N . MET A 1 89 ? 14.723 7.091 -14.365 1.00 93.06 89 MET A N 1
ATOM 650 C CA . MET A 1 89 ? 14.813 8.375 -15.049 1.00 93.06 89 MET A CA 1
ATOM 651 C C . MET A 1 89 ? 14.725 9.515 -14.035 1.00 93.06 89 MET A C 1
ATOM 653 O O . MET A 1 89 ? 14.004 9.417 -13.037 1.00 93.06 89 MET A O 1
ATOM 657 N N . SER A 1 90 ? 15.444 10.599 -14.306 1.00 93.50 90 SER A N 1
ATOM 658 C CA . SER A 1 90 ? 15.516 11.786 -13.458 1.00 93.50 90 SER A CA 1
ATOM 659 C C . SER A 1 90 ? 15.478 13.048 -14.311 1.00 93.50 90 SER A C 1
ATOM 661 O O . SER A 1 90 ? 16.275 13.201 -15.234 1.00 93.50 90 SER A O 1
ATOM 663 N N . SER A 1 91 ? 14.574 13.963 -13.970 1.00 91.75 91 SER A N 1
ATOM 664 C CA . SER A 1 91 ? 14.403 15.274 -14.603 1.00 91.75 91 SER A CA 1
ATOM 665 C C . SER A 1 91 ? 14.137 16.348 -13.534 1.00 91.75 91 SER A C 1
ATOM 667 O O . SER A 1 91 ? 13.827 16.004 -12.388 1.00 91.75 91 SER A O 1
ATOM 669 N N . PRO A 1 92 ? 14.173 17.650 -13.876 1.00 90.56 92 PRO A N 1
ATOM 670 C CA . PRO A 1 92 ? 13.766 18.717 -12.958 1.00 90.56 92 PRO A CA 1
ATOM 671 C C . PRO A 1 92 ? 12.312 18.610 -12.474 1.00 90.56 92 PRO A C 1
ATOM 673 O O . PRO A 1 92 ? 11.971 19.173 -11.439 1.00 90.56 92 PRO A O 1
ATOM 676 N N . GLN A 1 93 ? 11.454 17.899 -13.212 1.00 84.69 93 GLN A N 1
ATOM 677 C CA . GLN A 1 93 ? 10.039 17.700 -12.881 1.00 84.69 93 GLN A CA 1
ATOM 678 C C . GLN A 1 93 ? 9.819 16.518 -11.925 1.00 84.69 93 GLN A C 1
ATOM 680 O O . GLN A 1 93 ? 8.724 16.355 -11.395 1.00 84.69 93 GLN A O 1
ATOM 685 N N . GLY A 1 94 ? 10.846 15.695 -11.697 1.00 84.38 94 GLY A N 1
ATOM 686 C CA . GLY A 1 94 ? 10.777 14.531 -10.822 1.00 84.38 94 GLY A CA 1
ATOM 687 C C . GLY A 1 94 ? 11.614 13.356 -11.319 1.00 84.38 94 GLY A C 1
ATOM 688 O O . GLY A 1 94 ? 12.225 13.393 -12.392 1.00 84.38 94 GLY A O 1
ATOM 689 N N . GLN A 1 95 ? 11.630 12.296 -10.514 1.00 88.31 95 GLN A N 1
ATOM 690 C CA . GLN A 1 95 ? 12.272 11.023 -10.834 1.00 88.31 95 GLN A CA 1
ATOM 691 C C . GLN A 1 95 ? 11.209 9.927 -10.957 1.00 88.31 95 GLN A C 1
ATOM 693 O O . GLN A 1 95 ? 10.255 9.906 -10.182 1.00 88.31 95 GLN A O 1
ATOM 698 N N . GLY A 1 96 ? 11.377 9.003 -11.902 1.00 87.62 96 GLY A N 1
ATOM 699 C CA . GLY A 1 96 ? 10.455 7.887 -12.121 1.00 87.62 96 GLY A CA 1
ATOM 700 C C . GLY A 1 96 ? 11.140 6.673 -12.744 1.00 87.62 96 GLY A C 1
ATOM 701 O O . GLY A 1 96 ? 12.132 6.808 -13.453 1.00 87.62 96 GLY A O 1
ATOM 702 N N . GLY A 1 97 ? 10.628 5.476 -12.461 1.00 89.25 97 GLY A N 1
ATOM 703 C CA . GLY A 1 97 ? 11.105 4.242 -13.084 1.00 89.25 97 GLY A CA 1
ATOM 704 C C . GLY A 1 97 ? 10.444 4.007 -14.444 1.00 89.25 97 GLY A C 1
ATOM 705 O O . GLY A 1 97 ? 9.232 4.155 -14.574 1.00 89.25 97 GLY A O 1
ATOM 706 N N . GLN A 1 98 ? 11.220 3.593 -15.441 1.00 89.88 98 GLN A N 1
ATOM 707 C CA . GLN A 1 98 ? 10.739 3.088 -16.719 1.00 89.88 98 GLN A CA 1
ATOM 708 C C . GLN A 1 98 ? 11.140 1.623 -16.873 1.00 89.88 98 GLN A C 1
ATOM 710 O O . GLN A 1 98 ? 12.309 1.258 -16.742 1.00 89.88 98 GLN A O 1
ATOM 715 N N . LYS A 1 99 ? 10.152 0.787 -17.182 1.00 94.75 99 LYS A N 1
ATOM 716 C CA . LYS A 1 99 ? 10.337 -0.626 -17.500 1.00 94.75 99 LYS A CA 1
ATOM 717 C C . LYS A 1 99 ? 9.997 -0.861 -18.962 1.00 94.75 99 LYS A C 1
ATOM 719 O O . LYS A 1 99 ? 8.986 -0.364 -19.459 1.00 94.75 99 LYS A O 1
ATOM 724 N N . PHE A 1 100 ? 10.833 -1.632 -19.636 1.00 96.00 100 PHE A N 1
ATOM 725 C CA . PHE A 1 100 ? 10.563 -2.126 -20.979 1.00 96.00 100 PHE A CA 1
ATOM 726 C C . PHE A 1 100 ? 11.209 -3.495 -21.173 1.00 96.00 100 PHE A C 1
ATOM 728 O O . PHE A 1 100 ? 12.034 -3.939 -20.372 1.00 96.00 100 PHE A O 1
ATOM 735 N N . PHE A 1 101 ? 10.818 -4.168 -22.248 1.00 96.81 101 PHE A N 1
ATOM 736 C CA . PHE A 1 101 ? 11.300 -5.493 -22.594 1.00 96.81 101 PHE A CA 1
ATOM 737 C C . PHE A 1 101 ? 12.046 -5.464 -23.914 1.00 96.81 101 PHE A C 1
ATOM 739 O O . PHE A 1 101 ? 11.635 -4.769 -24.838 1.00 96.81 101 PHE A O 1
ATOM 746 N N . VAL A 1 102 ? 13.121 -6.237 -24.014 1.00 96.38 102 VAL A N 1
ATOM 747 C CA . VAL A 1 102 ? 13.908 -6.389 -25.237 1.00 96.38 102 VAL A CA 1
ATOM 748 C C . VAL A 1 102 ? 13.753 -7.816 -25.737 1.00 96.38 102 VAL A C 1
ATOM 750 O O . VAL A 1 102 ? 13.948 -8.772 -24.990 1.00 96.38 102 VAL A O 1
ATOM 753 N N . SER A 1 103 ? 13.365 -7.948 -27.000 1.00 94.50 103 SER A N 1
ATOM 754 C CA . SER A 1 103 ? 13.280 -9.240 -27.689 1.00 94.50 103 SER A CA 1
ATOM 755 C C . SER A 1 103 ? 14.641 -9.928 -27.803 1.00 94.50 103 SER A C 1
ATOM 757 O O . SER A 1 103 ? 15.671 -9.265 -27.885 1.00 94.50 103 SER A O 1
ATOM 759 N N . ALA A 1 104 ? 14.646 -11.262 -27.837 1.00 91.12 104 ALA A N 1
ATOM 760 C CA . ALA A 1 104 ? 15.859 -12.081 -27.905 1.00 91.12 104 ALA A CA 1
ATOM 761 C C . ALA A 1 104 ? 16.767 -11.765 -29.108 1.00 91.12 104 ALA A C 1
ATOM 763 O O . ALA A 1 104 ? 17.966 -12.028 -29.057 1.00 91.12 104 ALA A O 1
ATOM 764 N N . ASP A 1 105 ? 16.212 -11.208 -30.190 1.00 89.56 105 ASP A N 1
ATOM 765 C CA . ASP A 1 105 ? 16.987 -10.774 -31.356 1.00 89.56 105 ASP A CA 1
ATOM 766 C C . ASP A 1 105 ? 17.675 -9.408 -31.164 1.00 89.56 105 ASP A C 1
ATOM 768 O O . ASP A 1 105 ? 18.469 -9.000 -32.013 1.00 89.56 105 ASP A O 1
ATOM 772 N N . GLY A 1 106 ? 17.375 -8.704 -30.068 1.00 89.44 106 GLY A N 1
ATOM 773 C CA . GLY A 1 106 ? 17.886 -7.377 -29.733 1.00 89.44 106 GLY A CA 1
ATOM 774 C C . GLY A 1 106 ? 17.315 -6.236 -30.580 1.00 89.44 106 GLY A C 1
ATOM 775 O O . GLY A 1 106 ? 17.777 -5.105 -30.452 1.00 89.44 106 GLY A O 1
ATOM 776 N N . LYS A 1 107 ? 16.340 -6.497 -31.458 1.00 91.81 107 LYS A N 1
ATOM 777 C CA . LYS A 1 107 ? 15.867 -5.529 -32.466 1.00 91.81 107 LYS A CA 1
ATOM 778 C C . LYS A 1 107 ? 14.607 -4.788 -32.058 1.00 91.81 107 LYS A C 1
ATOM 780 O O . LYS A 1 107 ? 14.343 -3.712 -32.590 1.00 91.81 107 LYS A O 1
ATOM 785 N N . HIS A 1 108 ? 13.831 -5.346 -31.134 1.00 94.75 108 HIS A N 1
ATOM 786 C CA . HIS A 1 108 ? 12.565 -4.760 -30.707 1.00 94.75 108 HIS A CA 1
ATOM 787 C C . HIS A 1 108 ? 12.558 -4.498 -29.208 1.00 94.75 108 HIS A C 1
ATOM 789 O O . HIS A 1 108 ? 12.905 -5.384 -28.419 1.00 94.75 108 HIS A O 1
ATOM 795 N N . ALA A 1 109 ? 12.094 -3.301 -28.849 1.00 95.19 109 ALA A N 1
ATOM 796 C CA . ALA A 1 109 ? 11.727 -2.927 -27.495 1.00 95.19 109 ALA A CA 1
ATOM 797 C C . ALA A 1 109 ? 10.195 -2.870 -27.374 1.00 95.19 109 ALA A C 1
ATOM 799 O O . ALA A 1 109 ? 9.517 -2.311 -28.236 1.00 95.19 109 ALA A O 1
ATOM 800 N N . VAL A 1 110 ? 9.654 -3.439 -26.299 1.00 95.00 110 VAL A N 1
ATOM 801 C CA . VAL A 1 110 ? 8.226 -3.430 -25.966 1.00 95.00 110 VAL A CA 1
ATOM 802 C C . VAL A 1 110 ? 8.049 -2.689 -24.649 1.00 95.00 110 VAL A C 1
ATOM 804 O O . VAL A 1 110 ? 8.680 -3.028 -23.652 1.00 95.00 110 VAL A O 1
ATOM 807 N N . VAL A 1 111 ? 7.186 -1.677 -24.635 1.00 93.19 111 VAL A N 1
ATOM 808 C CA . VAL A 1 111 ? 6.890 -0.882 -23.437 1.00 93.19 111 VAL A CA 1
ATOM 809 C C . VAL A 1 111 ? 5.559 -1.338 -22.849 1.00 93.19 111 VAL A C 1
ATOM 811 O O . VAL A 1 111 ? 4.585 -1.487 -23.584 1.00 93.19 111 VAL A O 1
ATOM 814 N N . GLY A 1 112 ? 5.517 -1.551 -21.533 1.00 88.75 112 GLY A N 1
ATOM 815 C CA . GLY A 1 112 ? 4.314 -1.963 -20.810 1.00 88.75 112 GLY A CA 1
ATOM 816 C C . GLY A 1 112 ? 4.602 -3.032 -19.761 1.00 88.75 112 GLY A C 1
ATOM 817 O O . GLY A 1 112 ? 5.714 -3.121 -19.239 1.00 88.75 112 GLY A O 1
ATOM 818 N N . ASP A 1 113 ? 3.595 -3.855 -19.480 1.00 89.19 113 ASP A N 1
ATOM 819 C CA . ASP A 1 113 ? 3.666 -4.958 -18.524 1.00 89.19 113 ASP A CA 1
ATOM 820 C C . ASP A 1 113 ? 3.507 -6.313 -19.216 1.00 89.19 113 ASP A C 1
ATOM 822 O O . ASP A 1 113 ? 2.689 -6.477 -20.123 1.00 89.19 113 ASP A O 1
ATOM 826 N N . ILE A 1 114 ? 4.252 -7.316 -18.743 1.00 89.62 114 ILE A N 1
ATOM 827 C CA . ILE A 1 114 ? 3.970 -8.717 -19.066 1.00 89.62 114 ILE A CA 1
ATOM 828 C C . ILE A 1 114 ? 2.874 -9.192 -18.120 1.00 89.62 114 ILE A C 1
ATOM 830 O O . ILE A 1 114 ? 3.110 -9.426 -16.932 1.00 89.62 114 ILE A O 1
ATOM 834 N N . ILE A 1 115 ? 1.676 -9.354 -18.668 1.00 90.06 115 ILE A N 1
ATOM 835 C CA . ILE A 1 115 ? 0.523 -9.900 -17.959 1.00 90.06 115 ILE A CA 1
ATOM 836 C C . ILE A 1 115 ? 0.433 -11.394 -18.297 1.00 90.06 115 ILE A C 1
ATOM 838 O O . ILE A 1 115 ? 0.499 -11.739 -19.481 1.00 90.06 115 ILE A O 1
ATOM 842 N N . PRO A 1 116 ? 0.293 -12.302 -17.309 1.00 90.56 116 PRO A N 1
ATOM 843 C CA . PRO A 1 116 ? 0.078 -13.712 -17.610 1.00 90.56 116 PRO A CA 1
ATOM 844 C C . PRO A 1 116 ? -1.161 -13.890 -18.495 1.00 90.56 116 PRO A C 1
ATOM 846 O O . PRO A 1 116 ? -2.153 -13.183 -18.335 1.00 90.56 116 PRO A O 1
ATOM 849 N N . PHE A 1 117 ? -1.118 -14.841 -19.424 1.00 91.12 117 PHE A N 1
ATOM 850 C CA . PHE A 1 117 ? -2.223 -15.115 -20.341 1.00 91.12 117 PHE A CA 1
ATOM 851 C C . PHE A 1 117 ? -2.876 -16.468 -20.034 1.00 91.12 117 PHE A C 1
ATOM 853 O O . PHE A 1 117 ? -2.236 -17.372 -19.501 1.00 91.12 117 PHE A O 1
ATOM 860 N N . GLY A 1 118 ? -4.156 -16.619 -20.377 1.00 92.62 118 GLY A N 1
ATOM 861 C CA . GLY A 1 118 ? -4.917 -17.854 -20.180 1.00 92.62 118 GLY A CA 1
ATOM 862 C C . GLY A 1 118 ? -6.292 -17.614 -19.559 1.00 92.62 118 GLY A C 1
ATOM 863 O O . GLY A 1 118 ? -6.733 -16.478 -19.418 1.00 92.62 118 GLY A O 1
ATOM 864 N N . LYS A 1 119 ? -6.986 -18.698 -19.186 1.00 95.38 119 LYS A N 1
ATOM 865 C CA . LYS A 1 119 ? -8.335 -18.625 -18.587 1.00 95.38 119 LYS A CA 1
ATOM 866 C C . LYS A 1 119 ? -8.342 -17.972 -17.200 1.00 95.38 119 LYS A C 1
ATOM 868 O O . LYS A 1 119 ? -9.317 -17.319 -16.844 1.00 95.38 119 LYS A O 1
ATOM 873 N N . HIS A 1 120 ? -7.262 -18.147 -16.437 1.00 93.00 120 HIS A N 1
ATOM 874 C CA . HIS A 1 120 ? -7.115 -17.628 -15.074 1.00 93.00 120 HIS A CA 1
ATOM 875 C C . HIS A 1 120 ? -5.748 -16.944 -14.905 1.00 93.00 120 HIS A C 1
ATOM 877 O O . HIS A 1 120 ? -4.880 -17.452 -14.197 1.00 93.00 120 HIS A O 1
ATOM 883 N N . PRO A 1 121 ? -5.530 -15.793 -15.565 1.00 93.06 121 PRO A N 1
ATOM 884 C CA . PRO A 1 121 ? -4.213 -15.155 -15.650 1.00 93.06 121 PRO A CA 1
ATOM 885 C C . PRO A 1 121 ? -3.643 -14.735 -14.283 1.00 93.06 121 PRO A C 1
ATOM 887 O O . PRO A 1 121 ? -2.434 -14.654 -14.104 1.00 93.06 121 PRO A O 1
ATOM 890 N N . PHE A 1 122 ? -4.500 -14.532 -13.282 1.00 93.62 122 PHE A N 1
ATOM 891 C CA . PHE A 1 122 ? -4.100 -14.098 -11.941 1.00 93.62 122 PHE A CA 1
ATOM 892 C C . PHE A 1 122 ? -4.330 -15.166 -10.866 1.00 93.62 122 PHE A C 1
ATOM 894 O O . PHE A 1 122 ? -4.424 -14.839 -9.687 1.00 93.62 122 PHE A O 1
ATOM 901 N N . GLU A 1 123 ? -4.433 -16.448 -11.237 1.00 94.19 123 GLU A N 1
ATOM 902 C CA . GLU A 1 123 ? -4.706 -17.520 -10.271 1.00 94.19 123 GLU A CA 1
ATOM 903 C C . GLU A 1 123 ? -3.648 -17.613 -9.167 1.00 94.19 123 GLU A C 1
ATOM 905 O O . GLU A 1 123 ? -4.004 -17.716 -7.997 1.00 94.19 123 GLU A O 1
ATOM 910 N N . ALA A 1 124 ? -2.362 -17.507 -9.514 1.00 92.31 124 ALA A N 1
ATOM 911 C CA . ALA A 1 124 ? -1.286 -17.513 -8.526 1.00 92.31 124 ALA A CA 1
ATOM 912 C C . ALA A 1 124 ? -1.429 -16.352 -7.527 1.00 92.31 124 ALA A C 1
ATOM 914 O O . ALA A 1 124 ? -1.398 -16.583 -6.323 1.00 92.31 124 ALA A O 1
ATOM 915 N N . ALA A 1 125 ? -1.675 -15.129 -8.013 1.00 93.00 125 ALA A N 1
ATOM 916 C CA . ALA A 1 125 ? -1.901 -13.966 -7.154 1.00 93.00 125 ALA A CA 1
ATOM 917 C C . ALA A 1 125 ? -3.137 -14.157 -6.261 1.00 93.00 125 ALA A C 1
ATOM 919 O O . ALA A 1 125 ? -3.075 -13.912 -5.061 1.00 93.00 125 ALA A O 1
ATOM 920 N N . ARG A 1 126 ? -4.240 -14.679 -6.814 1.00 94.19 126 ARG A N 1
ATOM 921 C CA . ARG A 1 126 ? -5.450 -15.011 -6.049 1.00 94.19 126 ARG A CA 1
ATOM 922 C C . ARG A 1 126 ? -5.153 -16.002 -4.922 1.00 94.19 126 ARG A C 1
ATOM 924 O O . ARG A 1 126 ? -5.598 -15.784 -3.802 1.00 94.19 126 ARG A O 1
ATOM 931 N N . LEU A 1 127 ? -4.425 -17.083 -5.208 1.00 95.19 127 LEU A N 1
ATOM 932 C CA . LEU A 1 127 ? -4.076 -18.103 -4.215 1.00 95.19 127 LEU A CA 1
ATOM 933 C C . LEU A 1 127 ? -3.135 -17.560 -3.135 1.00 95.19 127 LEU A C 1
ATOM 935 O O . LEU A 1 127 ? -3.279 -17.929 -1.972 1.00 95.19 127 LEU A O 1
ATOM 939 N N . GLU A 1 128 ? -2.191 -16.697 -3.504 1.00 95.75 128 GLU A N 1
ATOM 940 C CA . GLU A 1 128 ? -1.306 -16.031 -2.548 1.00 95.75 128 GLU A CA 1
ATOM 941 C C . GLU A 1 128 ? -2.092 -15.088 -1.633 1.00 95.75 128 GLU A C 1
ATOM 943 O O . GLU A 1 128 ? -1.978 -15.203 -0.414 1.00 95.75 128 GLU A O 1
ATOM 948 N N . LEU A 1 129 ? -2.958 -14.232 -2.190 1.00 96.31 129 LEU A N 1
ATOM 949 C CA . LEU A 1 129 ? -3.815 -13.336 -1.409 1.00 96.31 129 LEU A CA 1
ATOM 950 C C . LEU A 1 129 ? -4.716 -14.121 -0.451 1.00 96.31 129 LEU A C 1
ATOM 952 O O . LEU A 1 129 ? -4.725 -13.836 0.740 1.00 96.31 129 LEU A O 1
ATOM 956 N N . GLN A 1 130 ? -5.382 -15.177 -0.924 1.00 94.31 130 GLN A N 1
ATOM 957 C CA . GLN A 1 130 ? -6.236 -16.025 -0.081 1.00 94.31 130 GLN A CA 1
ATOM 958 C C . GLN A 1 130 ? -5.505 -16.647 1.117 1.00 94.31 130 GLN A C 1
ATOM 960 O O . GLN A 1 130 ? -6.142 -16.962 2.117 1.00 94.31 130 GLN A O 1
ATOM 965 N N . LYS A 1 131 ? -4.189 -16.855 1.015 1.00 95.69 131 LYS A N 1
ATOM 966 C CA . LYS A 1 131 ? -3.379 -17.461 2.080 1.00 95.69 131 LYS A CA 1
ATOM 967 C C . LYS A 1 131 ? -2.716 -16.441 2.996 1.00 95.69 131 LYS A C 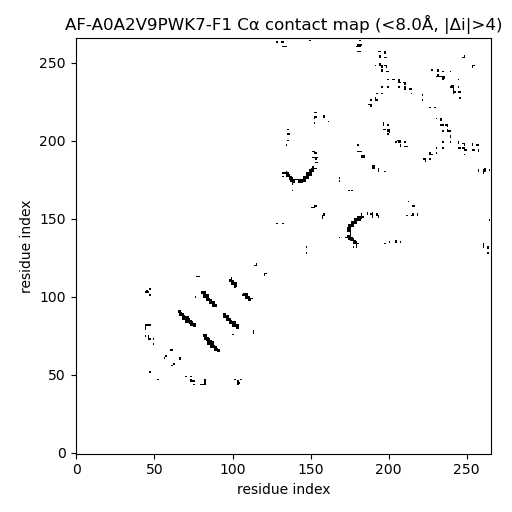1
ATOM 969 O O . LYS A 1 131 ? -2.419 -16.782 4.135 1.00 95.69 131 LYS A O 1
ATOM 974 N N . LYS A 1 132 ? -2.388 -15.256 2.476 1.00 97.12 132 LYS A N 1
ATOM 975 C CA . LYS A 1 132 ? -1.439 -14.333 3.113 1.00 97.12 132 LYS A CA 1
ATOM 976 C C . LYS A 1 132 ? -2.041 -13.010 3.554 1.00 97.12 132 LYS A C 1
ATOM 978 O O . LYS A 1 132 ? -1.335 -12.248 4.205 1.00 97.12 132 LYS A O 1
ATOM 983 N N . VAL A 1 133 ? -3.292 -12.702 3.211 1.00 96.81 133 VAL A N 1
ATOM 984 C CA . VAL A 1 133 ? -3.922 -11.501 3.767 1.00 96.81 133 VAL A CA 1
ATOM 985 C C . VAL A 1 133 ? -4.165 -11.655 5.266 1.00 96.81 133 VAL A C 1
ATOM 987 O O . VAL A 1 133 ? -4.596 -12.708 5.728 1.00 96.81 133 VAL A O 1
ATOM 990 N N . THR A 1 134 ? -3.867 -10.602 6.019 1.00 94.81 134 THR A N 1
ATOM 991 C CA . THR A 1 134 ? -3.877 -10.603 7.493 1.00 94.81 134 THR A CA 1
ATOM 992 C C . THR A 1 134 ? -4.627 -9.421 8.087 1.00 94.81 134 THR A C 1
ATOM 994 O O . THR A 1 134 ? -4.835 -9.383 9.295 1.00 94.81 134 THR A O 1
ATOM 997 N N . GLY A 1 135 ? -4.995 -8.440 7.264 1.00 96.31 135 GLY A N 1
ATOM 998 C CA . GLY A 1 135 ? -5.616 -7.224 7.750 1.00 96.31 135 GLY A CA 1
ATOM 999 C C . GLY A 1 135 ? -7.102 -7.374 8.094 1.00 96.31 135 GLY A C 1
ATOM 1000 O O . GLY A 1 135 ? -7.692 -8.451 7.946 1.00 96.31 135 GLY A O 1
ATOM 1001 N N . PRO A 1 136 ? -7.721 -6.288 8.577 1.00 97.62 136 PRO A N 1
ATOM 1002 C CA . PRO A 1 136 ? -9.098 -6.295 9.059 1.00 97.62 136 PRO A CA 1
ATOM 1003 C C . PRO A 1 136 ? -10.073 -6.604 7.932 1.00 97.62 136 PRO A C 1
ATOM 1005 O O . PRO A 1 136 ? -9.878 -6.178 6.789 1.00 97.62 136 PRO A O 1
ATOM 1008 N N . ALA A 1 137 ? -11.149 -7.318 8.261 1.00 97.50 137 ALA A N 1
ATOM 1009 C CA . ALA A 1 137 ? -12.095 -7.796 7.264 1.00 97.50 137 ALA A CA 1
ATOM 1010 C C . ALA A 1 137 ? -13.558 -7.469 7.587 1.00 97.50 137 ALA A C 1
ATOM 1012 O O . ALA A 1 137 ? -13.967 -7.332 8.747 1.00 97.50 137 ALA A O 1
ATOM 1013 N N . ARG A 1 138 ? -14.361 -7.371 6.524 1.00 96.38 138 ARG A N 1
ATOM 1014 C CA . ARG A 1 138 ? -15.824 -7.256 6.542 1.00 96.38 138 ARG A CA 1
ATOM 1015 C C . ARG A 1 138 ? -16.446 -8.319 5.641 1.00 96.38 138 ARG A C 1
ATOM 1017 O O . ARG A 1 138 ? -15.879 -8.697 4.619 1.00 96.38 138 ARG A O 1
ATOM 1024 N N . GLY A 1 139 ? -17.639 -8.764 6.023 1.00 95.62 139 GLY A N 1
ATOM 1025 C CA . GLY A 1 139 ? -18.411 -9.759 5.281 1.00 95.62 139 GLY A CA 1
ATOM 1026 C C . GLY A 1 139 ? -17.960 -11.214 5.499 1.00 95.62 139 GLY A C 1
ATOM 1027 O O . GLY A 1 139 ? -16.995 -11.473 6.227 1.00 95.62 139 GLY A O 1
ATOM 1028 N N . PRO A 1 140 ? -18.681 -12.189 4.916 1.00 96.38 140 PRO A N 1
ATOM 1029 C CA . PRO A 1 140 ? -18.477 -13.612 5.186 1.00 96.38 140 PRO A CA 1
ATOM 1030 C C . PRO A 1 140 ? -17.116 -14.109 4.689 1.00 96.38 140 PRO A C 1
ATOM 1032 O O . PRO A 1 140 ? -16.794 -13.936 3.521 1.00 96.38 140 PRO A O 1
ATOM 1035 N N . AL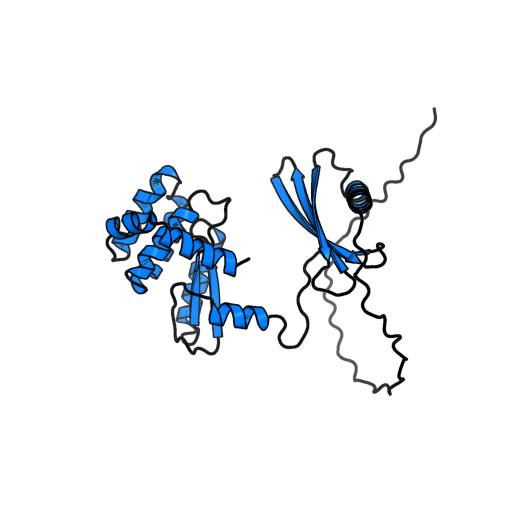A A 1 141 ? -16.341 -14.806 5.526 1.00 94.50 141 ALA A N 1
ATOM 1036 C CA . ALA A 1 141 ? -15.019 -15.332 5.144 1.00 94.50 141 ALA A CA 1
ATOM 1037 C C . ALA A 1 141 ? -15.052 -16.339 3.972 1.00 94.50 141 ALA A C 1
ATOM 1039 O O . ALA A 1 141 ? -14.044 -16.562 3.309 1.00 94.50 141 ALA A O 1
ATOM 1040 N N . ASN A 1 142 ? -16.209 -16.953 3.713 1.00 93.81 142 ASN A N 1
ATOM 1041 C CA . ASN A 1 142 ? -16.445 -17.901 2.625 1.00 93.81 142 ASN A CA 1
ATOM 1042 C C . ASN A 1 142 ? -17.221 -17.293 1.441 1.00 93.81 142 ASN A C 1
ATOM 1044 O O . ASN A 1 142 ? -17.780 -18.040 0.635 1.00 93.81 142 ASN A O 1
ATOM 1048 N N . ALA A 1 143 ? -17.285 -15.962 1.345 1.00 96.38 143 ALA A N 1
ATOM 1049 C CA . ALA A 1 143 ? -17.886 -15.274 0.212 1.00 96.38 143 ALA A CA 1
ATOM 1050 C C . ALA A 1 143 ? -17.273 -15.740 -1.127 1.00 96.38 143 ALA A C 1
ATOM 1052 O O . ALA A 1 143 ? -16.062 -15.967 -1.210 1.00 96.38 143 ALA A O 1
ATOM 1053 N N . PRO A 1 144 ? -18.071 -15.836 -2.207 1.00 94.00 144 PRO A N 1
ATOM 1054 C CA . PRO A 1 144 ? -17.572 -16.220 -3.528 1.00 94.00 144 PRO A CA 1
ATOM 1055 C C . PRO A 1 144 ? -16.618 -15.181 -4.133 1.00 94.00 144 PRO A C 1
ATOM 1057 O O . PRO A 1 144 ? -15.828 -15.514 -5.016 1.00 94.00 144 PRO A O 1
ATOM 1060 N N . VAL A 1 145 ? -16.693 -13.930 -3.669 1.00 95.56 145 VAL A N 1
ATOM 1061 C CA . VAL A 1 145 ? -15.833 -12.825 -4.093 1.00 95.56 145 VAL A CA 1
ATOM 1062 C C . VAL A 1 145 ? -15.068 -12.306 -2.883 1.00 95.56 145 VAL A C 1
ATOM 1064 O O . VAL A 1 145 ? -15.667 -11.934 -1.875 1.00 95.56 145 VAL A O 1
ATOM 1067 N N . MET A 1 146 ? -13.743 -12.259 -3.012 1.00 96.25 146 MET A N 1
ATOM 1068 C CA . MET A 1 146 ? -12.847 -11.593 -2.074 1.00 96.25 146 MET A CA 1
ATOM 1069 C C . MET A 1 146 ? -12.273 -10.348 -2.747 1.00 96.25 146 MET A C 1
ATOM 1071 O O . MET A 1 146 ? -11.767 -10.432 -3.867 1.00 96.25 146 MET A O 1
ATOM 1075 N N . ILE A 1 147 ? -12.333 -9.216 -2.057 1.00 97.56 147 ILE A N 1
ATOM 1076 C CA . ILE A 1 147 ? -11.688 -7.968 -2.455 1.00 97.56 147 ILE A CA 1
ATOM 1077 C C . ILE A 1 147 ? -10.618 -7.664 -1.417 1.00 97.56 147 ILE A C 1
ATOM 1079 O O . ILE A 1 147 ? -10.901 -7.641 -0.223 1.00 97.56 147 ILE A O 1
ATOM 1083 N N . VAL A 1 148 ? -9.394 -7.439 -1.883 1.00 98.06 148 VAL A N 1
ATOM 1084 C CA . VAL A 1 148 ? -8.278 -7.008 -1.041 1.00 98.06 148 VAL A CA 1
ATOM 1085 C C . VAL A 1 148 ? -7.898 -5.603 -1.479 1.00 98.06 148 VAL A C 1
ATOM 1087 O O . VAL A 1 148 ? -7.496 -5.411 -2.626 1.00 98.06 148 VAL A O 1
ATOM 1090 N N . GLU A 1 149 ? -8.050 -4.629 -0.590 1.00 98.06 149 GLU A N 1
ATOM 1091 C CA . GLU A 1 149 ? -7.629 -3.251 -0.832 1.00 98.06 149 GLU A CA 1
ATOM 1092 C C . GLU A 1 149 ? -6.276 -3.011 -0.162 1.00 98.06 149 GLU A C 1
ATOM 1094 O O . GLU A 1 149 ? -6.175 -3.076 1.058 1.00 98.06 149 GLU A O 1
ATOM 1099 N N . PHE A 1 150 ? -5.249 -2.696 -0.950 1.00 98.50 150 PHE A N 1
ATOM 1100 C CA . PHE A 1 150 ? -4.002 -2.132 -0.436 1.00 98.50 150 PHE A CA 1
ATOM 1101 C C . PHE A 1 150 ? -4.145 -0.617 -0.403 1.00 98.50 150 PHE A C 1
ATOM 1103 O O . PHE A 1 150 ? -4.259 0.006 -1.460 1.00 98.50 150 PHE A O 1
ATOM 1110 N N . SER A 1 151 ? -4.172 -0.035 0.792 1.00 98.44 151 SER A N 1
ATOM 1111 C CA . SER A 1 151 ? -4.555 1.363 0.961 1.00 98.44 151 SER A CA 1
ATOM 1112 C C . SER A 1 151 ? -3.585 2.146 1.835 1.00 98.44 151 SER A C 1
ATOM 1114 O O . SER A 1 151 ? -2.941 1.619 2.744 1.00 98.44 151 SER A O 1
ATOM 1116 N N . ASP A 1 152 ? -3.506 3.439 1.548 1.00 98.69 152 ASP A N 1
ATOM 1117 C CA . ASP A 1 152 ? -2.676 4.419 2.234 1.00 98.69 152 ASP A CA 1
ATOM 1118 C C . ASP A 1 152 ? -3.582 5.521 2.798 1.00 98.69 152 ASP A C 1
ATOM 1120 O O . ASP A 1 152 ? -4.342 6.158 2.064 1.00 98.69 152 ASP A O 1
ATOM 1124 N N . LEU A 1 153 ? -3.503 5.758 4.108 1.00 98.75 153 LEU A N 1
ATOM 1125 C CA . LEU A 1 153 ? -4.361 6.718 4.805 1.00 98.75 153 LEU A CA 1
ATOM 1126 C C . LEU A 1 153 ? -4.047 8.193 4.480 1.00 98.75 153 LEU A C 1
ATOM 1128 O O . LEU A 1 153 ? -4.903 9.056 4.679 1.00 98.75 153 LEU A O 1
ATOM 1132 N N . GLN A 1 154 ? -2.868 8.492 3.931 1.00 98.69 154 GLN A N 1
ATOM 1133 C CA . GLN A 1 154 ? -2.478 9.816 3.432 1.00 98.69 154 GLN A CA 1
ATOM 1134 C C . GLN A 1 154 ? -2.799 10.024 1.950 1.00 98.69 154 GLN A C 1
ATOM 1136 O O . GLN A 1 154 ? -2.842 11.164 1.491 1.00 98.69 154 GLN A O 1
ATOM 1141 N N . CYS A 1 155 ? -3.057 8.955 1.197 1.00 98.56 155 CYS A N 1
ATOM 1142 C CA . CYS A 1 155 ? -3.318 9.050 -0.233 1.00 98.56 155 CYS A CA 1
ATOM 1143 C C . CYS A 1 155 ? -4.696 9.685 -0.524 1.00 98.56 155 CYS A C 1
ATOM 1145 O O . CYS A 1 155 ? -5.725 9.148 -0.088 1.00 98.56 155 CYS A O 1
ATOM 1147 N N . PRO A 1 156 ? -4.763 10.778 -1.312 1.00 98.06 156 PRO A N 1
ATOM 1148 C CA . PRO A 1 156 ? -6.035 11.387 -1.707 1.00 98.06 156 PRO A CA 1
ATOM 1149 C C . PRO A 1 156 ? -6.921 10.453 -2.539 1.00 98.06 156 PRO A C 1
ATOM 1151 O O . PRO A 1 156 ? -8.134 10.437 -2.359 1.00 98.06 156 PRO A O 1
ATOM 1154 N N . HIS A 1 157 ? -6.335 9.614 -3.396 1.00 98.00 157 HIS A N 1
ATOM 1155 C CA . HIS A 1 157 ? -7.107 8.662 -4.201 1.00 98.00 157 HIS A CA 1
ATOM 1156 C C . HIS A 1 157 ? -7.708 7.530 -3.362 1.00 98.00 157 HIS A C 1
ATOM 1158 O O . HIS A 1 157 ? -8.834 7.112 -3.621 1.00 98.00 157 HIS A O 1
ATOM 1164 N N . CYS A 1 158 ? -7.005 7.069 -2.322 1.00 98.19 158 CYS A N 1
ATOM 1165 C CA . CYS A 1 158 ? -7.566 6.116 -1.362 1.00 98.19 158 CYS A CA 1
ATOM 1166 C C . CYS A 1 158 ? -8.761 6.737 -0.618 1.00 98.19 158 CYS A C 1
ATOM 1168 O O . CYS A 1 158 ? -9.823 6.123 -0.521 1.00 98.19 158 CYS A O 1
ATOM 1170 N N . LYS A 1 159 ? -8.640 8.005 -0.195 1.00 98.25 159 LYS A N 1
ATOM 1171 C CA . LYS A 1 159 ? -9.759 8.771 0.378 1.00 98.25 159 LYS A CA 1
ATOM 1172 C C . LYS A 1 159 ? -10.951 8.865 -0.582 1.00 98.25 159 LYS A C 1
ATOM 1174 O O . LYS A 1 159 ? -12.087 8.658 -0.162 1.00 98.25 159 LYS A O 1
ATOM 1179 N N . GLU A 1 160 ? -10.710 9.184 -1.852 1.00 97.88 160 GLU A N 1
ATOM 1180 C CA . GLU A 1 160 ? -11.754 9.290 -2.883 1.00 97.88 160 GLU A CA 1
ATOM 1181 C C . GLU A 1 160 ? -12.432 7.943 -3.183 1.00 97.88 160 GLU A C 1
ATOM 1183 O O . GLU A 1 160 ? -13.628 7.906 -3.486 1.00 97.88 160 GLU A O 1
ATOM 1188 N N . ALA A 1 161 ? -11.700 6.832 -3.072 1.00 97.00 161 ALA A N 1
ATOM 1189 C CA . ALA A 1 161 ? -12.230 5.488 -3.276 1.00 97.00 161 ALA A CA 1
ATOM 1190 C C . ALA A 1 161 ? -13.141 5.024 -2.125 1.00 97.00 161 ALA A C 1
ATOM 1192 O O . ALA A 1 161 ? -14.134 4.333 -2.377 1.00 97.00 161 ALA A O 1
ATOM 1193 N N . ASN A 1 162 ? -12.855 5.437 -0.884 1.00 96.00 162 ASN A N 1
ATOM 1194 C CA . ASN A 1 162 ? -13.523 4.943 0.326 1.00 96.00 162 ASN A CA 1
ATOM 1195 C C . ASN A 1 162 ? -15.073 4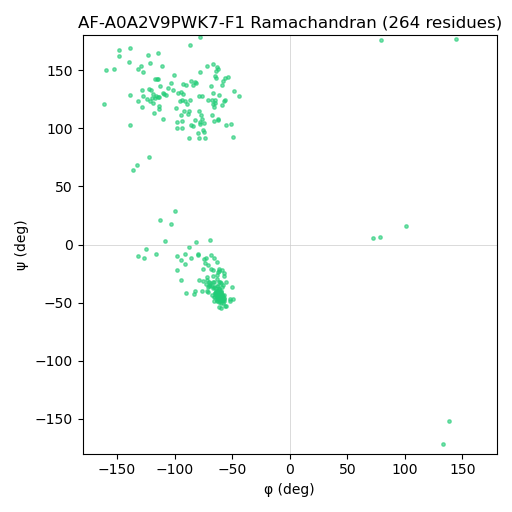.996 0.273 1.00 96.00 162 ASN A C 1
ATOM 1197 O O . ASN A 1 162 ? -15.704 3.970 0.531 1.00 96.00 162 ASN A O 1
ATOM 1201 N N . PRO A 1 163 ? -15.741 6.093 -0.151 1.00 96.44 163 PRO A N 1
ATOM 1202 C CA . PRO A 1 163 ? -17.205 6.109 -0.280 1.00 96.44 163 PRO A CA 1
ATOM 1203 C C . PRO A 1 163 ? -17.759 5.085 -1.282 1.00 96.44 163 PRO A C 1
ATOM 1205 O O . PRO A 1 163 ? -18.863 4.569 -1.100 1.00 96.44 163 PRO A O 1
ATOM 1208 N N . THR A 1 164 ? -17.010 4.783 -2.348 1.00 96.81 164 THR A N 1
ATOM 1209 C CA . THR A 1 164 ? -17.410 3.770 -3.336 1.00 96.81 164 THR A CA 1
ATOM 1210 C C . THR A 1 164 ? -17.309 2.368 -2.748 1.00 96.81 164 THR A C 1
ATOM 1212 O O . THR A 1 164 ? -18.222 1.569 -2.958 1.00 96.81 164 THR A O 1
ATOM 1215 N N . ILE A 1 165 ? -16.253 2.090 -1.978 1.00 95.44 165 ILE A N 1
ATOM 1216 C CA . ILE A 1 165 ? -16.084 0.825 -1.254 1.00 95.44 165 ILE A CA 1
ATOM 1217 C C . ILE A 1 165 ? -17.194 0.639 -0.215 1.00 95.44 165 ILE A C 1
ATOM 1219 O O . ILE A 1 165 ? -17.856 -0.394 -0.215 1.00 95.44 165 ILE A O 1
ATOM 1223 N N . GLU A 1 166 ? -17.482 1.647 0.612 1.00 95.19 166 GLU A N 1
ATOM 1224 C CA . GLU A 1 166 ? -18.557 1.566 1.613 1.00 95.19 166 GLU A CA 1
ATOM 1225 C C . GLU A 1 166 ? -19.930 1.313 0.972 1.00 95.19 166 GLU A C 1
ATOM 1227 O O . GLU A 1 166 ? -20.717 0.501 1.465 1.00 95.19 166 GLU A O 1
ATOM 1232 N N . ARG A 1 167 ? -20.214 1.957 -0.169 1.00 96.69 167 ARG A N 1
ATOM 1233 C CA . ARG A 1 167 ? -21.432 1.678 -0.939 1.00 96.69 167 ARG A CA 1
ATOM 1234 C C . ARG A 1 167 ? -21.459 0.234 -1.445 1.00 96.69 167 ARG A C 1
ATOM 1236 O O . ARG A 1 167 ? -22.475 -0.431 -1.264 1.00 96.69 167 ARG A O 1
ATOM 1243 N N . LEU A 1 168 ? -20.361 -0.254 -2.024 1.00 95.50 168 LEU A N 1
ATOM 1244 C CA . LEU A 1 168 ? -20.257 -1.631 -2.514 1.00 95.50 168 LEU A CA 1
ATOM 1245 C C . LEU A 1 168 ? -20.531 -2.645 -1.398 1.00 95.50 168 LEU A C 1
ATOM 1247 O O . LEU A 1 168 ? -21.323 -3.558 -1.588 1.00 95.50 168 LEU A O 1
ATOM 1251 N N . LEU A 1 169 ? -19.934 -2.466 -0.218 1.00 94.38 169 LEU A N 1
ATOM 1252 C CA . LEU A 1 169 ? -20.113 -3.388 0.911 1.00 94.38 169 LEU A CA 1
ATOM 1253 C C . LEU A 1 169 ? -21.540 -3.391 1.466 1.00 94.38 169 LEU A C 1
ATOM 1255 O O . LEU A 1 169 ? -21.986 -4.391 2.025 1.00 94.38 169 LEU A O 1
ATOM 1259 N N . LYS A 1 170 ? -22.263 -2.280 1.307 1.00 95.50 170 LYS A N 1
ATOM 1260 C CA . LYS A 1 170 ? -23.680 -2.187 1.658 1.00 95.50 170 LYS A CA 1
ATOM 1261 C C . LYS A 1 170 ? -24.580 -2.872 0.628 1.00 95.50 170 LYS A C 1
ATOM 1263 O O . LYS A 1 170 ? -25.575 -3.483 1.011 1.00 95.50 170 LYS A O 1
ATOM 1268 N N . GLU A 1 171 ? -24.272 -2.719 -0.657 1.00 97.31 171 GLU A N 1
ATOM 1269 C CA . GLU A 1 171 ? -25.071 -3.253 -1.767 1.00 97.31 171 GLU A CA 1
ATOM 1270 C C . GLU A 1 171 ? -24.820 -4.751 -1.996 1.00 97.31 171 GLU A C 1
ATOM 1272 O O . GLU A 1 171 ? -25.746 -5.478 -2.348 1.00 97.31 171 GLU A O 1
ATOM 1277 N N . GLU A 1 172 ? -23.608 -5.228 -1.708 1.00 96.38 172 GLU A N 1
ATOM 1278 C CA . GLU A 1 172 ? -23.161 -6.600 -1.947 1.00 96.38 172 GLU A CA 1
ATOM 1279 C C . GLU A 1 172 ? -22.690 -7.272 -0.639 1.00 96.38 172 GLU A C 1
ATOM 1281 O O . GLU A 1 172 ? -21.490 -7.459 -0.410 1.00 96.38 172 GLU A O 1
ATOM 1286 N N . PRO A 1 173 ? -23.617 -7.690 0.247 1.00 93.31 173 PRO A N 1
ATOM 1287 C CA . PRO A 1 1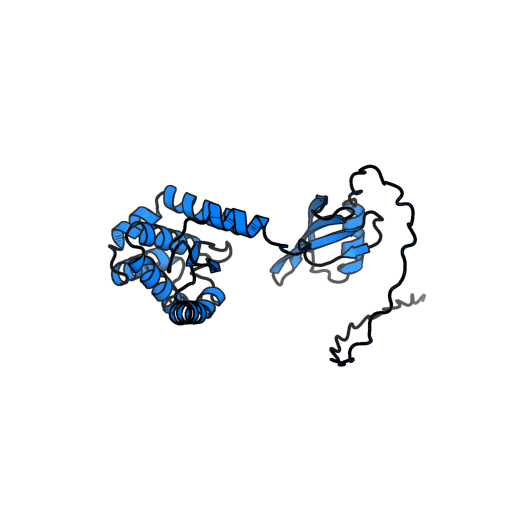73 ? -23.280 -8.229 1.571 1.00 93.31 173 PRO A CA 1
ATOM 1288 C C . PRO A 1 173 ? -22.569 -9.593 1.530 1.00 93.31 173 PRO A C 1
ATOM 1290 O O . PRO A 1 173 ? -22.108 -10.082 2.560 1.00 93.31 173 PRO A O 1
ATOM 1293 N N . ASN A 1 174 ? -22.491 -10.226 0.355 1.00 96.00 174 ASN A N 1
ATOM 1294 C CA . ASN A 1 174 ? -21.821 -11.507 0.136 1.00 96.00 174 ASN A CA 1
ATOM 1295 C C . ASN A 1 174 ? -20.415 -11.340 -0.472 1.00 96.00 174 ASN A C 1
ATOM 1297 O O . ASN A 1 174 ? -19.962 -12.202 -1.223 1.00 96.00 174 ASN A O 1
ATOM 1301 N N . ILE A 1 175 ? -19.745 -10.222 -0.189 1.00 97.25 175 ILE A N 1
ATOM 1302 C CA . ILE A 1 175 ? -18.330 -9.986 -0.498 1.00 97.25 175 ILE A CA 1
ATOM 1303 C C . ILE A 1 175 ? -17.515 -10.136 0.787 1.00 97.25 175 ILE A C 1
ATOM 1305 O O . ILE A 1 175 ? -17.918 -9.651 1.843 1.00 97.25 175 ILE A O 1
ATOM 1309 N N . HIS A 1 176 ? -16.349 -10.773 0.689 1.00 97.69 176 HIS A N 1
ATOM 1310 C CA . HIS A 1 176 ? -15.330 -10.715 1.730 1.00 97.69 176 HIS A CA 1
ATOM 1311 C C . HIS A 1 176 ? -14.341 -9.606 1.399 1.00 97.69 176 HIS A C 1
ATOM 1313 O O . HIS A 1 176 ? -13.593 -9.704 0.428 1.00 97.69 176 HIS A O 1
ATOM 1319 N N . PHE A 1 177 ? -14.345 -8.543 2.183 1.00 98.19 177 PHE A N 1
ATOM 1320 C CA . PHE A 1 177 ? -13.472 -7.402 1.968 1.00 98.19 177 PHE A CA 1
ATOM 1321 C C . PHE A 1 177 ? -12.378 -7.374 3.019 1.00 98.19 177 PHE A C 1
ATOM 1323 O O . PHE A 1 177 ? -12.686 -7.439 4.206 1.00 98.19 177 PHE A O 1
ATOM 1330 N N . VAL A 1 178 ? -11.126 -7.265 2.584 1.00 98.38 178 VAL A N 1
ATOM 1331 C CA . VAL A 1 178 ? -9.946 -7.228 3.448 1.00 98.38 178 VAL A CA 1
ATOM 1332 C C . VAL A 1 178 ? -9.149 -5.967 3.148 1.00 98.38 178 VAL A C 1
ATOM 1334 O O . VAL A 1 178 ? -8.764 -5.730 2.004 1.00 98.38 178 VAL A O 1
ATOM 1337 N N . PHE A 1 179 ? -8.884 -5.173 4.179 1.00 98.56 179 PHE A N 1
ATOM 1338 C CA . PHE A 1 179 ? -8.010 -4.009 4.081 1.00 98.56 179 PHE A CA 1
ATOM 1339 C C . PHE A 1 179 ? -6.568 -4.416 4.381 1.00 98.56 179 PHE A C 1
ATOM 1341 O O . PHE A 1 179 ? -6.318 -5.141 5.339 1.00 98.56 179 PHE A O 1
ATOM 1348 N N . GLN A 1 180 ? -5.615 -3.924 3.599 1.00 98.56 180 GLN A N 1
ATOM 1349 C CA . GLN A 1 180 ? -4.185 -4.112 3.793 1.00 98.56 180 GLN A CA 1
ATOM 1350 C C . GLN A 1 180 ? -3.470 -2.761 3.793 1.00 98.56 180 GLN A C 1
ATOM 1352 O O . GLN A 1 180 ? -3.617 -1.953 2.878 1.00 98.56 180 GLN A O 1
ATOM 1357 N N . ASN A 1 181 ? -2.670 -2.513 4.828 1.00 98.56 181 ASN A N 1
ATOM 1358 C CA . ASN A 1 181 ? -1.898 -1.279 4.951 1.00 98.56 181 ASN A CA 1
ATOM 1359 C C . ASN A 1 181 ? -0.798 -1.216 3.877 1.00 98.56 181 ASN A C 1
ATOM 1361 O O . ASN A 1 181 ? 0.055 -2.101 3.811 1.00 98.56 181 ASN A O 1
ATOM 1365 N N . PHE A 1 182 ? -0.767 -0.159 3.070 1.00 98.62 182 PHE A N 1
ATOM 1366 C CA . PHE A 1 182 ? 0.265 0.057 2.054 1.00 98.62 182 PHE A CA 1
ATOM 1367 C C . PHE A 1 182 ? 0.756 1.514 2.060 1.00 98.62 182 PHE A C 1
ATOM 1369 O O . PHE A 1 182 ? 0.538 2.247 1.098 1.00 98.62 182 PHE A O 1
ATOM 1376 N N . PRO A 1 183 ? 1.393 1.975 3.151 1.00 98.25 183 PRO A N 1
ATOM 1377 C CA . PRO A 1 183 ? 1.896 3.341 3.239 1.00 98.25 183 PRO A CA 1
ATOM 1378 C C . PRO A 1 183 ? 3.004 3.582 2.212 1.00 98.25 183 PRO A C 1
ATOM 1380 O O . PRO A 1 183 ? 4.035 2.904 2.197 1.00 98.25 183 PRO A O 1
ATOM 1383 N N . LEU A 1 184 ? 2.793 4.560 1.340 1.00 97.25 184 LEU A N 1
ATOM 1384 C CA . LEU A 1 184 ? 3.726 4.875 0.277 1.00 97.25 184 LEU A CA 1
ATOM 1385 C C . LEU A 1 184 ? 4.866 5.773 0.797 1.00 97.25 184 LEU A C 1
ATOM 1387 O O . LEU A 1 184 ? 4.615 6.723 1.537 1.00 97.25 184 LEU A O 1
ATOM 1391 N N . PRO A 1 185 ? 6.129 5.563 0.375 1.00 94.12 185 PRO A N 1
ATOM 1392 C CA . PRO A 1 185 ? 7.271 6.302 0.928 1.00 94.12 185 PRO A CA 1
ATOM 1393 C C . PRO A 1 185 ? 7.247 7.827 0.733 1.00 94.12 185 PRO A C 1
ATOM 1395 O O . PRO A 1 185 ? 7.920 8.540 1.472 1.00 94.12 185 PRO A O 1
ATOM 1398 N N . MET A 1 186 ? 6.513 8.343 -0.261 1.00 95.00 186 MET A N 1
ATOM 1399 C CA . MET A 1 186 ? 6.385 9.792 -0.489 1.00 95.00 186 MET A CA 1
ATOM 1400 C C . MET A 1 186 ? 5.371 10.465 0.448 1.00 95.00 186 MET A C 1
ATOM 1402 O O . MET A 1 186 ? 5.283 11.691 0.480 1.00 95.00 186 MET A O 1
ATOM 1406 N N . HIS A 1 187 ? 4.610 9.677 1.206 1.00 97.88 187 HIS A N 1
ATOM 1407 C CA . HIS A 1 187 ? 3.616 10.137 2.160 1.00 97.88 187 HIS A CA 1
ATOM 1408 C C . HIS A 1 187 ? 4.217 10.133 3.573 1.00 97.88 187 HIS A C 1
ATOM 1410 O O . HIS A 1 187 ? 4.354 9.101 4.230 1.00 97.88 187 HIS A O 1
ATOM 1416 N N . ASN A 1 188 ? 4.620 11.320 4.030 1.00 97.62 188 ASN A N 1
ATOM 1417 C CA . ASN A 1 188 ? 5.453 11.522 5.220 1.00 97.62 188 ASN A CA 1
ATOM 1418 C C . ASN A 1 188 ? 4.815 11.138 6.568 1.00 97.62 188 ASN A C 1
ATOM 1420 O O . ASN A 1 188 ? 5.534 11.061 7.563 1.00 97.62 188 ASN A O 1
ATOM 1424 N N . TRP A 1 189 ? 3.510 10.881 6.622 1.00 98.44 189 TRP A N 1
ATOM 1425 C CA . TRP A 1 189 ? 2.814 10.401 7.816 1.00 98.44 189 TRP A CA 1
ATOM 1426 C C . TRP A 1 189 ? 2.032 9.095 7.600 1.00 98.44 189 TRP A C 1
ATOM 1428 O O . TRP A 1 189 ? 1.533 8.517 8.569 1.00 98.44 189 TRP A O 1
ATOM 1438 N N . ALA A 1 190 ? 1.989 8.561 6.374 1.00 98.62 190 ALA A N 1
ATOM 1439 C CA . ALA A 1 190 ? 1.278 7.323 6.049 1.00 98.62 190 ALA A CA 1
ATOM 1440 C C . ALA A 1 190 ? 1.746 6.120 6.875 1.00 98.62 190 ALA A C 1
ATOM 1442 O O . ALA A 1 190 ? 0.918 5.366 7.380 1.00 98.62 190 ALA A O 1
ATOM 1443 N N . GLN A 1 191 ? 3.063 5.956 7.061 1.00 98.62 191 GLN A N 1
ATOM 1444 C CA . GLN A 1 191 ? 3.616 4.842 7.842 1.00 98.62 191 GLN A CA 1
ATOM 1445 C C . GLN A 1 191 ? 3.084 4.852 9.279 1.00 98.62 191 GLN A C 1
ATOM 1447 O O . GLN A 1 191 ? 2.688 3.818 9.813 1.00 98.62 191 GLN A O 1
ATOM 1452 N N . LYS A 1 192 ? 3.035 6.036 9.897 1.00 98.62 192 LYS A N 1
ATOM 1453 C CA . LYS A 1 192 ? 2.520 6.209 11.255 1.00 98.62 192 LYS A CA 1
ATOM 1454 C C . LYS A 1 192 ? 1.022 5.909 11.311 1.00 98.62 192 LYS A C 1
ATOM 1456 O O . LYS A 1 192 ? 0.584 5.169 12.186 1.00 98.62 192 LYS A O 1
ATOM 1461 N N . ALA A 1 193 ? 0.252 6.416 10.349 1.00 98.81 193 ALA A N 1
ATOM 1462 C CA . ALA A 1 193 ? -1.176 6.131 10.249 1.00 98.81 193 ALA A CA 1
ATOM 1463 C C . ALA A 1 193 ? -1.469 4.633 10.075 1.00 98.81 193 ALA A C 1
ATOM 1465 O O . ALA A 1 193 ? -2.362 4.112 10.740 1.00 98.81 193 ALA A O 1
ATOM 1466 N N . ALA A 1 194 ? -0.677 3.928 9.264 1.00 98.81 194 ALA A N 1
ATOM 1467 C CA . ALA A 1 194 ? -0.779 2.482 9.084 1.00 98.81 194 ALA A CA 1
ATOM 1468 C C . ALA A 1 194 ? -0.558 1.711 10.399 1.00 98.81 194 ALA A C 1
ATOM 1470 O O . ALA A 1 194 ? -1.311 0.790 10.704 1.00 98.81 194 ALA A O 1
ATOM 1471 N N . MET A 1 195 ? 0.419 2.117 11.219 1.00 98.81 195 MET A N 1
ATOM 1472 C CA . MET A 1 195 ? 0.653 1.509 12.538 1.00 98.81 195 MET A CA 1
ATOM 1473 C C . MET A 1 195 ? -0.507 1.745 13.512 1.00 98.81 195 MET A C 1
ATOM 1475 O O . MET A 1 195 ? -0.900 0.827 14.227 1.00 98.81 195 MET A O 1
ATOM 1479 N N . TYR A 1 196 ? -1.085 2.953 13.541 1.00 98.88 196 TYR A N 1
ATOM 1480 C CA . TYR A 1 196 ? -2.279 3.218 14.357 1.00 98.88 196 TYR A CA 1
ATOM 1481 C C . TYR A 1 196 ? -3.475 2.394 13.884 1.00 98.88 196 TYR A C 1
ATOM 1483 O O . TYR A 1 196 ? -4.226 1.873 14.707 1.00 98.88 196 TYR A O 1
ATOM 1491 N N . ALA A 1 197 ? -3.647 2.258 12.571 1.00 98.81 197 ALA A N 1
ATOM 1492 C CA . ALA A 1 197 ? -4.678 1.427 11.971 1.00 98.81 197 ALA A CA 1
ATOM 1493 C C . ALA A 1 197 ? -4.520 -0.048 12.378 1.00 98.81 197 ALA A C 1
ATOM 1495 O O . ALA A 1 197 ? -5.479 -0.642 12.868 1.00 98.81 197 ALA A O 1
ATOM 1496 N N . ASP A 1 198 ? -3.314 -0.612 12.268 1.00 98.75 198 ASP A N 1
ATOM 1497 C CA . ASP A 1 198 ? -3.015 -1.979 12.716 1.00 98.75 198 ASP A CA 1
ATOM 1498 C C . ASP A 1 198 ? -3.357 -2.178 14.202 1.00 98.75 198 ASP A C 1
ATOM 1500 O O . ASP A 1 198 ? -4.166 -3.034 14.559 1.00 98.75 198 ASP A O 1
ATOM 1504 N N . CYS A 1 199 ? -2.842 -1.307 15.068 1.00 98.75 199 CYS A N 1
ATOM 1505 C CA . CYS A 1 199 ? -3.094 -1.366 16.506 1.00 98.75 199 CYS A CA 1
ATOM 1506 C C . CYS A 1 199 ? -4.572 -1.169 16.876 1.00 98.75 199 CYS A C 1
ATOM 1508 O O . CYS A 1 199 ? -5.079 -1.817 17.789 1.00 98.75 199 CYS A O 1
ATOM 1510 N N . THR A 1 200 ? -5.298 -0.315 16.152 1.00 98.81 200 THR A N 1
ATOM 1511 C CA . THR A 1 200 ? -6.747 -0.152 16.343 1.00 98.81 200 THR A CA 1
ATOM 1512 C C . THR A 1 200 ? -7.486 -1.445 15.999 1.00 98.81 200 THR A C 1
ATOM 1514 O O . THR A 1 200 ? -8.385 -1.850 16.737 1.00 98.81 200 THR A O 1
ATOM 1517 N N . ALA A 1 201 ? -7.092 -2.127 14.921 1.00 98.38 201 ALA A N 1
ATOM 1518 C CA . ALA A 1 201 ? -7.693 -3.394 14.521 1.00 98.38 201 ALA A CA 1
ATOM 1519 C C . ALA A 1 201 ? -7.444 -4.533 15.509 1.00 98.38 201 ALA A C 1
ATOM 1521 O O . ALA A 1 201 ? -8.351 -5.333 15.738 1.00 98.38 201 ALA A O 1
ATOM 1522 N N . GLN A 1 202 ? -6.254 -4.583 16.116 1.00 97.88 202 GLN A N 1
ATOM 1523 C CA . GLN A 1 202 ? -5.940 -5.560 17.163 1.00 97.88 202 GLN A CA 1
ATOM 1524 C C . GLN A 1 202 ? -6.871 -5.419 18.378 1.00 97.88 202 GLN A C 1
ATOM 1526 O O . GLN A 1 202 ? -7.207 -6.413 19.021 1.00 97.88 202 GLN A O 1
ATOM 1531 N N . LEU A 1 203 ? -7.315 -4.195 18.681 1.00 97.69 203 LEU A N 1
ATOM 1532 C CA . LEU A 1 203 ? -8.248 -3.927 19.777 1.00 97.69 203 LEU A CA 1
ATOM 1533 C C . LEU A 1 203 ? -9.710 -4.151 19.376 1.00 97.69 203 LEU A C 1
ATOM 1535 O O . LEU A 1 203 ? -10.491 -4.688 20.161 1.00 97.69 203 LEU A O 1
ATOM 1539 N N . SER A 1 204 ? -10.112 -3.706 18.184 1.00 98.31 204 SER A N 1
ATOM 1540 C CA . SER A 1 204 ? -11.480 -3.868 17.696 1.00 98.31 204 SER A CA 1
ATOM 1541 C C . SER A 1 204 ? -11.571 -3.703 16.183 1.00 98.31 204 SER A C 1
ATOM 1543 O O . SER A 1 204 ? -11.330 -2.625 15.636 1.00 98.31 204 SER A O 1
ATOM 1545 N N . ASN A 1 205 ? -12.051 -4.752 15.508 1.00 97.62 205 ASN A N 1
ATOM 1546 C CA . ASN A 1 205 ? -12.355 -4.694 14.079 1.00 97.62 205 ASN A CA 1
ATOM 1547 C C . ASN A 1 205 ? -13.400 -3.612 13.765 1.00 97.62 205 ASN A C 1
ATOM 1549 O O . ASN A 1 205 ? -13.295 -2.939 12.751 1.00 97.62 205 ASN A O 1
ATOM 1553 N N . GLU A 1 206 ? -14.401 -3.399 14.626 1.00 98.00 206 GLU A N 1
ATOM 1554 C CA . GLU A 1 206 ? -15.403 -2.346 14.409 1.00 98.00 206 GLU A CA 1
ATOM 1555 C C . GLU A 1 206 ? -14.788 -0.944 14.521 1.00 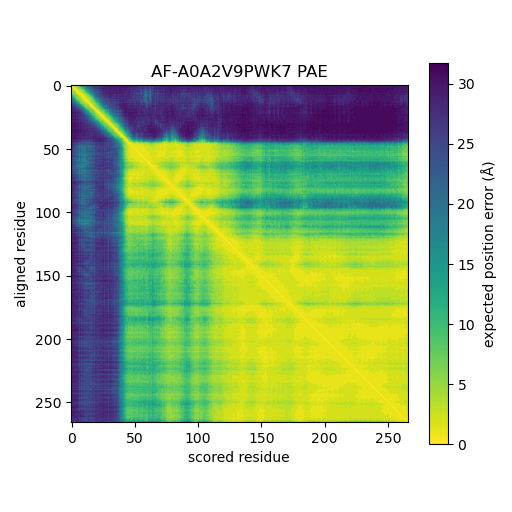98.00 206 GLU A C 1
ATOM 1557 O O . GLU A 1 206 ? -15.067 -0.079 13.686 1.00 98.00 206 GLU A O 1
ATOM 1562 N N . ALA A 1 207 ? -13.936 -0.727 15.528 1.00 98.56 207 ALA A N 1
ATOM 1563 C CA . ALA A 1 207 ? -13.262 0.552 15.725 1.00 98.56 207 ALA A CA 1
ATOM 1564 C C . ALA A 1 207 ? -12.302 0.859 14.576 1.00 98.56 207 ALA A C 1
ATOM 1566 O O . ALA A 1 207 ? -12.250 1.998 14.130 1.00 98.56 207 ALA A O 1
ATOM 1567 N N . PHE A 1 208 ? -11.611 -0.148 14.038 1.00 98.69 208 PHE A N 1
ATOM 1568 C CA . PHE A 1 208 ? -10.732 0.021 12.883 1.00 98.69 208 PHE A CA 1
ATOM 1569 C C . PHE A 1 208 ? -11.437 0.712 11.713 1.00 98.69 208 PHE A C 1
ATOM 1571 O O . PHE A 1 208 ? -10.935 1.697 11.176 1.00 98.69 208 PHE A O 1
ATOM 1578 N N . TRP A 1 209 ? -12.634 0.254 11.349 1.00 98.19 209 TRP A N 1
ATOM 1579 C CA . TRP A 1 209 ? -13.329 0.837 10.207 1.00 98.19 209 TRP A CA 1
ATOM 1580 C C . TRP A 1 209 ? -13.818 2.264 10.460 1.00 98.19 209 TRP A C 1
ATOM 1582 O O . TRP A 1 209 ? -13.811 3.093 9.552 1.00 98.19 209 TRP A O 1
ATOM 1592 N N . LYS A 1 210 ? -14.228 2.565 11.698 1.00 98.44 210 LYS A N 1
ATOM 1593 C CA . LYS A 1 210 ? -14.553 3.940 12.106 1.00 98.44 210 LYS A CA 1
ATOM 1594 C C . LYS A 1 210 ? -13.305 4.818 12.042 1.00 98.44 210 LYS A C 1
ATOM 1596 O O . LYS A 1 210 ? -13.361 5.918 11.506 1.00 98.44 210 LYS A O 1
ATOM 1601 N N . PHE A 1 211 ? -12.181 4.298 12.529 1.00 98.81 211 PHE A N 1
ATOM 1602 C CA . PHE A 1 211 ? -10.895 4.975 12.538 1.00 98.81 211 PHE A CA 1
ATOM 1603 C C . PHE A 1 211 ? -10.433 5.338 11.125 1.00 98.81 211 PHE A C 1
ATOM 1605 O O . PHE A 1 211 ? -10.215 6.519 10.869 1.00 98.81 211 PHE A O 1
ATOM 1612 N N . ILE A 1 212 ? -10.351 4.386 10.184 1.00 98.44 212 ILE A N 1
ATOM 1613 C CA . ILE A 1 212 ? -9.874 4.698 8.823 1.00 98.44 212 ILE A CA 1
ATOM 1614 C C . ILE A 1 212 ? -10.784 5.713 8.116 1.00 98.44 212 ILE A C 1
ATOM 1616 O O . ILE A 1 212 ? -10.286 6.631 7.466 1.00 98.44 212 ILE A O 1
ATOM 1620 N N . ALA A 1 213 ? -12.106 5.618 8.305 1.00 97.94 213 ALA A N 1
ATOM 1621 C CA . ALA A 1 213 ? -13.054 6.569 7.733 1.00 97.94 213 ALA A CA 1
ATOM 1622 C C . ALA A 1 213 ? -12.828 7.986 8.284 1.00 97.94 213 ALA A C 1
ATOM 1624 O O . ALA A 1 213 ? -12.772 8.945 7.512 1.00 97.94 213 ALA A O 1
ATOM 1625 N N . SER A 1 214 ? -12.631 8.122 9.599 1.00 98.31 214 SER A N 1
ATOM 1626 C CA . SER A 1 214 ? -12.357 9.419 10.224 1.00 98.31 214 SER A CA 1
ATOM 1627 C C . SER A 1 214 ? -10.969 9.971 9.880 1.00 98.31 214 SER A C 1
ATOM 1629 O O . SER A 1 214 ? -10.819 11.184 9.749 1.00 98.31 214 SER A O 1
ATOM 1631 N N . VAL A 1 215 ? -9.960 9.115 9.680 1.00 98.75 215 VAL A N 1
ATOM 1632 C CA . VAL A 1 215 ? -8.640 9.544 9.187 1.00 98.75 215 VAL A CA 1
ATOM 1633 C C . VAL A 1 215 ? -8.750 10.096 7.767 1.00 98.75 215 VAL A C 1
ATOM 1635 O O . VAL A 1 215 ? -8.227 11.176 7.499 1.00 98.75 215 VAL A O 1
ATOM 1638 N N . TYR A 1 216 ? -9.480 9.428 6.869 1.00 98.56 216 TYR A N 1
ATOM 1639 C CA . TYR A 1 216 ? -9.728 9.958 5.526 1.00 98.56 216 TYR A CA 1
ATOM 1640 C C . TYR A 1 216 ? -10.499 11.281 5.554 1.00 98.56 216 TYR A C 1
ATOM 1642 O O . TYR A 1 216 ? -10.154 12.213 4.823 1.00 98.56 216 TYR A O 1
ATOM 1650 N N . GLU A 1 217 ? -11.515 11.408 6.406 1.00 98.12 217 GLU A N 1
ATOM 1651 C CA . GLU A 1 217 ? -12.255 12.661 6.578 1.00 98.12 217 GLU A CA 1
ATOM 1652 C C . GLU A 1 217 ? -11.316 13.804 7.000 1.00 98.12 217 GLU A C 1
ATOM 1654 O O . GLU A 1 217 ? -11.250 14.828 6.314 1.00 98.12 217 GLU A O 1
ATOM 1659 N N . ALA A 1 218 ? -10.496 13.568 8.028 1.00 98.19 218 ALA A N 1
ATOM 1660 C CA . ALA A 1 218 ? -9.552 14.531 8.592 1.00 98.19 218 ALA A CA 1
ATOM 1661 C C . ALA A 1 218 ? -8.220 14.663 7.823 1.00 98.19 218 ALA A C 1
ATOM 1663 O O . ALA A 1 218 ? -7.364 15.433 8.247 1.00 98.19 218 ALA A O 1
ATOM 1664 N N . GLN A 1 219 ? -8.023 13.957 6.701 1.00 98.19 219 GLN A N 1
ATOM 1665 C CA . GLN A 1 219 ? -6.732 13.850 5.993 1.00 98.19 219 GLN A CA 1
ATOM 1666 C C . GLN A 1 219 ? -6.058 15.207 5.714 1.00 98.19 219 GLN A C 1
ATOM 1668 O O . GLN A 1 219 ? -4.840 15.316 5.807 1.00 98.19 219 GLN A O 1
ATOM 1673 N N . ALA A 1 220 ? -6.835 16.252 5.407 1.00 97.69 220 ALA A N 1
ATOM 1674 C CA . ALA A 1 220 ? -6.312 17.594 5.125 1.00 97.69 220 ALA A CA 1
ATOM 1675 C C . ALA A 1 220 ? -5.806 18.347 6.376 1.00 97.69 220 ALA A C 1
ATOM 1677 O O . ALA A 1 220 ? -5.099 19.342 6.248 1.00 97.69 220 ALA A O 1
ATOM 1678 N N . GLU A 1 221 ? -6.171 17.893 7.576 1.00 98.12 221 GLU A N 1
ATOM 1679 C CA . GLU A 1 221 ? -5.767 18.473 8.862 1.00 98.12 221 GLU A CA 1
ATOM 1680 C C . GLU A 1 221 ? -4.580 17.741 9.507 1.00 98.12 221 GLU A C 1
ATOM 1682 O O . GLU A 1 221 ? -4.048 18.207 10.521 1.00 98.12 221 GLU A O 1
ATOM 1687 N N . ILE A 1 222 ? -4.193 16.583 8.961 1.00 98.50 222 ILE A N 1
ATOM 1688 C CA . ILE A 1 222 ? -3.100 15.755 9.473 1.00 98.50 222 ILE A CA 1
ATOM 1689 C C . ILE A 1 222 ? -1.801 16.163 8.774 1.00 98.50 222 ILE A C 1
ATOM 1691 O O . ILE A 1 222 ? -1.679 16.126 7.548 1.00 98.50 222 ILE A O 1
ATOM 1695 N N . THR A 1 223 ? -0.810 16.540 9.572 1.00 98.38 223 THR A N 1
ATOM 1696 C CA . THR A 1 223 ? 0.555 16.842 9.140 1.00 98.38 223 THR A CA 1
ATOM 1697 C C . THR A 1 223 ? 1.529 15.956 9.901 1.00 98.38 223 THR A C 1
ATOM 1699 O O . THR A 1 223 ? 1.185 15.409 10.951 1.00 98.38 223 THR A O 1
ATOM 1702 N N . ALA A 1 224 ? 2.765 15.829 9.415 1.00 97.25 224 ALA A N 1
ATOM 1703 C CA . ALA A 1 224 ? 3.783 15.016 10.082 1.00 97.25 224 ALA A CA 1
ATOM 1704 C C . ALA A 1 224 ? 4.006 15.435 11.549 1.00 97.25 224 ALA A C 1
ATOM 1706 O O . ALA A 1 224 ? 4.257 14.593 12.405 1.00 97.25 224 ALA A O 1
ATOM 1707 N N . GLU A 1 225 ? 3.850 16.724 11.856 1.00 98.12 225 GLU A N 1
ATOM 1708 C CA . GLU A 1 225 ? 4.067 17.300 13.183 1.00 98.12 225 GLU A CA 1
ATOM 1709 C C . GLU A 1 225 ? 2.939 16.985 14.171 1.00 98.12 225 GLU A C 1
ATOM 1711 O O . GLU A 1 225 ? 3.192 16.878 15.368 1.00 98.12 225 GLU A O 1
ATOM 1716 N N . ASN A 1 226 ? 1.696 16.848 13.696 1.00 98.50 226 ASN A N 1
ATOM 1717 C CA . ASN A 1 226 ? 0.529 16.624 14.556 1.00 98.50 226 ASN A CA 1
ATOM 1718 C C . ASN A 1 226 ? -0.038 15.197 14.470 1.00 98.50 226 ASN A C 1
ATOM 1720 O O . ASN A 1 226 ? -1.055 14.910 15.104 1.00 98.50 226 ASN A O 1
ATOM 1724 N N . THR A 1 227 ? 0.606 14.316 13.696 1.00 98.50 227 THR A N 1
ATOM 1725 C CA . THR A 1 227 ? 0.073 12.993 13.347 1.00 98.50 227 THR A CA 1
ATOM 1726 C C . THR A 1 227 ? -0.275 12.174 14.588 1.00 98.50 227 THR A C 1
ATOM 1728 O O . THR A 1 227 ? -1.410 11.731 14.710 1.00 98.50 227 THR A O 1
ATOM 1731 N N . ASP A 1 228 ? 0.647 12.011 15.542 1.00 98.44 228 ASP A N 1
ATOM 1732 C CA . ASP A 1 228 ? 0.387 11.207 16.746 1.00 98.44 228 ASP A CA 1
ATOM 1733 C C . ASP A 1 228 ? -0.798 11.747 17.559 1.00 98.44 228 ASP A C 1
ATOM 1735 O O . ASP A 1 228 ? -1.672 10.982 17.968 1.00 98.44 228 ASP A O 1
ATOM 1739 N N . GLN A 1 229 ? -0.881 13.069 17.734 1.00 98.62 229 GLN A N 1
ATOM 1740 C CA . GLN A 1 229 ? -1.995 13.697 18.440 1.00 98.62 229 GLN A CA 1
ATOM 1741 C C . GLN A 1 229 ? -3.324 13.423 17.720 1.00 98.62 229 GLN A C 1
ATOM 1743 O O . GLN A 1 229 ? -4.264 12.910 18.327 1.00 98.62 229 GLN A O 1
ATOM 1748 N N . LYS A 1 230 ? -3.400 13.736 16.419 1.00 98.75 230 LYS A N 1
ATOM 1749 C CA . LYS A 1 230 ? -4.624 13.576 15.625 1.00 98.75 230 LYS A CA 1
ATOM 1750 C C . LYS A 1 230 ? -5.072 12.118 15.578 1.00 98.75 230 LYS A C 1
ATOM 1752 O O . LYS A 1 230 ? -6.244 11.839 15.804 1.00 98.75 230 LYS A O 1
ATOM 1757 N N . LEU A 1 231 ? -4.161 11.181 15.323 1.00 98.81 231 LEU A N 1
ATOM 1758 C CA . LEU A 1 231 ? -4.505 9.762 15.245 1.00 98.81 231 LEU A CA 1
ATOM 1759 C C . LEU A 1 231 ? -4.929 9.196 16.607 1.00 98.81 231 LEU A C 1
ATOM 1761 O O . LEU A 1 231 ? -5.863 8.401 16.656 1.00 98.81 231 LEU A O 1
ATOM 1765 N N . THR A 1 232 ? -4.321 9.645 17.708 1.00 98.88 232 THR A N 1
ATOM 1766 C CA . THR A 1 232 ? -4.754 9.285 19.071 1.00 98.88 232 THR A CA 1
ATOM 1767 C C . THR A 1 232 ? -6.199 9.726 19.319 1.00 98.88 232 THR A C 1
ATOM 1769 O O . THR A 1 232 ? -7.037 8.910 19.698 1.00 98.88 232 THR A O 1
ATOM 1772 N N . GLU A 1 233 ? -6.522 10.991 19.026 1.00 98.75 233 GLU A N 1
ATOM 1773 C CA . GLU A 1 233 ? -7.879 11.535 19.181 1.00 98.75 233 GLU A CA 1
ATOM 1774 C C . GLU A 1 233 ? -8.908 10.807 18.298 1.00 98.75 233 GLU A C 1
ATOM 1776 O O . GLU A 1 233 ? -10.057 10.603 18.699 1.00 98.75 233 GLU A O 1
ATOM 1781 N N . LEU A 1 234 ? -8.521 10.429 17.077 1.00 98.81 234 LEU A N 1
ATOM 1782 C CA . LEU A 1 234 ? -9.385 9.693 16.153 1.00 98.81 234 LEU A CA 1
ATOM 1783 C C . LEU A 1 234 ? -9.614 8.247 16.607 1.00 98.81 234 LEU A C 1
ATOM 1785 O O . LEU A 1 234 ? -10.731 7.748 16.476 1.00 98.81 234 LEU A O 1
ATOM 1789 N N . ALA A 1 235 ? -8.604 7.592 17.181 1.00 98.81 235 ALA A N 1
ATOM 1790 C CA . ALA A 1 235 ? -8.745 6.266 17.776 1.00 98.81 235 ALA A CA 1
ATOM 1791 C C . ALA A 1 235 ? -9.694 6.290 18.992 1.00 98.81 235 ALA A C 1
ATOM 1793 O O . ALA A 1 235 ? -10.585 5.442 19.083 1.00 98.81 235 ALA A O 1
ATOM 1794 N N . ASP A 1 236 ? -9.593 7.314 19.851 1.00 98.50 236 ASP A N 1
ATOM 1795 C CA . ASP A 1 236 ? -10.547 7.549 20.949 1.00 98.50 236 ASP A CA 1
ATOM 1796 C C . ASP A 1 236 ? -11.986 7.691 20.435 1.00 98.50 236 ASP A C 1
ATOM 1798 O O . ASP A 1 236 ? -12.905 7.017 20.910 1.00 98.50 236 ASP A O 1
ATOM 1802 N N . LYS A 1 237 ? -12.190 8.517 19.402 1.00 98.38 237 LYS A N 1
ATOM 1803 C CA . LYS A 1 237 ? -13.506 8.695 18.763 1.00 98.38 237 LYS A CA 1
ATOM 1804 C C . LYS A 1 237 ? -14.031 7.416 18.106 1.00 98.38 237 LYS A C 1
ATOM 1806 O O . LYS A 1 237 ? -15.244 7.222 18.043 1.00 98.38 237 LYS A O 1
ATOM 1811 N N . ALA A 1 238 ? -13.142 6.544 17.635 1.00 98.44 238 ALA A N 1
ATOM 1812 C CA . ALA A 1 238 ? -13.498 5.260 17.044 1.00 98.44 238 ALA A CA 1
ATOM 1813 C C . ALA A 1 238 ? -13.945 4.211 18.083 1.00 98.44 238 ALA A C 1
ATOM 1815 O O . ALA A 1 238 ? -14.540 3.197 17.705 1.00 98.44 238 ALA A O 1
ATOM 1816 N N . GLY A 1 239 ? -13.727 4.469 19.378 1.00 98.19 239 GLY A N 1
ATOM 1817 C CA . GLY A 1 239 ? -14.204 3.635 20.483 1.00 98.19 239 GLY A CA 1
ATOM 1818 C C . GLY A 1 239 ? -13.150 2.715 21.101 1.00 98.19 239 GLY A C 1
ATOM 1819 O O . GLY A 1 239 ? -13.512 1.783 21.817 1.00 98.19 239 GLY A O 1
ATOM 1820 N N . VAL A 1 240 ? -11.864 2.959 20.843 1.00 98.50 240 VAL A N 1
ATOM 1821 C CA . VAL A 1 240 ? -10.736 2.321 21.548 1.00 98.50 240 VAL A CA 1
ATOM 1822 C C . VAL A 1 240 ? -9.968 3.374 22.339 1.00 98.50 240 VAL A C 1
ATOM 1824 O O . VAL A 1 240 ? -10.147 4.557 22.107 1.00 98.50 240 VAL A O 1
ATOM 1827 N N . LYS A 1 241 ? -9.111 2.978 23.282 1.00 98.50 241 LYS A N 1
ATOM 1828 C CA . LYS A 1 241 ? -8.291 3.940 24.031 1.00 98.50 241 LYS A CA 1
ATOM 1829 C C . LYS A 1 241 ? -7.131 4.418 23.161 1.00 98.50 241 LYS A C 1
ATOM 1831 O O . LYS A 1 241 ? -6.178 3.672 22.944 1.00 98.50 241 LYS A O 1
ATOM 1836 N N . GLY A 1 242 ? -7.192 5.660 22.699 1.00 98.38 242 GLY A N 1
ATOM 1837 C CA . GLY A 1 242 ? -6.174 6.301 21.872 1.00 98.38 242 GLY A CA 1
ATOM 1838 C C . GLY A 1 242 ? -4.757 6.159 22.434 1.00 98.38 242 GLY A C 1
ATOM 1839 O O . GLY A 1 242 ? -3.874 5.741 21.688 1.00 98.38 242 GLY A O 1
ATOM 1840 N N . PRO A 1 243 ? -4.511 6.413 23.736 1.00 98.56 243 PRO A N 1
ATOM 1841 C CA . PRO A 1 243 ? -3.186 6.228 24.329 1.00 98.56 243 PRO A CA 1
ATOM 1842 C C . PRO A 1 243 ? -2.647 4.791 24.239 1.00 98.56 243 PRO A C 1
ATOM 1844 O O . PRO A 1 243 ? -1.443 4.605 24.065 1.00 98.56 243 PRO A O 1
ATOM 1847 N N . ASP A 1 244 ? -3.520 3.780 24.307 1.00 98.56 244 ASP A N 1
ATOM 1848 C CA . ASP A 1 244 ? -3.122 2.373 24.168 1.00 98.56 244 ASP A CA 1
ATOM 1849 C C . ASP A 1 244 ? -2.740 2.069 22.706 1.00 98.56 244 ASP A C 1
ATOM 1851 O O . ASP A 1 244 ? -1.734 1.403 22.448 1.00 98.56 244 ASP A O 1
ATOM 1855 N N . VAL A 1 245 ? -3.486 2.623 21.739 1.00 98.81 245 VAL A N 1
ATOM 1856 C CA . VAL A 1 245 ? -3.154 2.546 20.303 1.00 98.81 245 VAL A CA 1
ATOM 1857 C C . VAL A 1 245 ? -1.829 3.250 20.013 1.00 98.81 24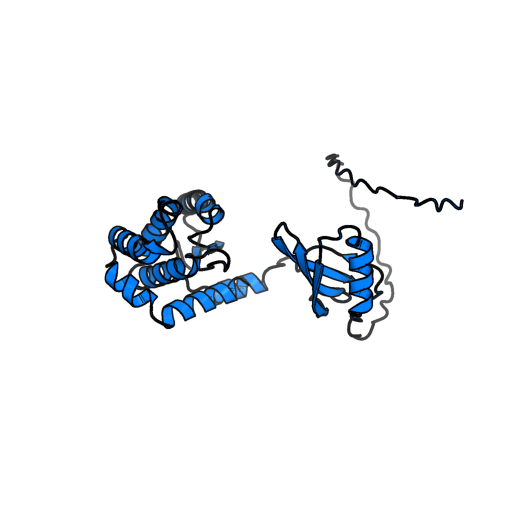5 VAL A C 1
ATOM 1859 O O . VAL A 1 245 ? -0.977 2.688 19.327 1.00 98.81 245 VAL A O 1
ATOM 1862 N N . ALA A 1 246 ? -1.619 4.443 20.571 1.00 98.69 246 ALA A N 1
ATOM 1863 C CA . ALA A 1 246 ? -0.382 5.199 20.420 1.00 98.69 246 ALA A CA 1
ATOM 1864 C C . ALA A 1 246 ? 0.820 4.404 20.953 1.00 98.69 246 ALA A C 1
ATOM 1866 O O . ALA A 1 246 ? 1.812 4.248 20.241 1.00 98.69 246 ALA A O 1
ATOM 1867 N N . ALA A 1 247 ? 0.712 3.820 22.152 1.00 98.62 247 ALA A N 1
ATOM 1868 C CA . ALA A 1 247 ? 1.752 2.963 22.720 1.00 98.62 247 ALA A CA 1
ATOM 1869 C C . ALA A 1 247 ? 2.046 1.735 21.838 1.00 98.62 247 ALA A C 1
ATOM 1871 O O . ALA A 1 247 ? 3.214 1.444 21.559 1.00 98.62 247 ALA A O 1
ATOM 1872 N N . CYS A 1 248 ? 1.004 1.054 21.348 1.00 98.62 248 CYS A N 1
ATOM 1873 C CA . CYS A 1 248 ? 1.130 -0.069 20.417 1.00 98.62 248 CYS A CA 1
ATOM 1874 C C . CYS A 1 248 ? 1.823 0.337 19.104 1.00 98.62 248 CYS A C 1
ATOM 1876 O O . CYS A 1 248 ? 2.717 -0.366 18.638 1.00 98.62 248 CYS A O 1
ATOM 1878 N N . SER A 1 249 ? 1.500 1.511 18.549 1.00 98.44 249 SER A N 1
ATOM 1879 C CA . SER A 1 249 ? 2.040 1.981 17.263 1.00 98.44 249 SER A CA 1
ATOM 1880 C C . SER A 1 249 ? 3.560 2.201 17.270 1.00 98.44 249 SER A C 1
ATOM 1882 O O . SER A 1 249 ? 4.179 2.332 16.217 1.00 98.44 249 SER A O 1
ATOM 1884 N N . THR A 1 250 ? 4.175 2.258 18.455 1.00 97.94 250 THR A N 1
ATOM 1885 C CA . THR A 1 250 ? 5.631 2.398 18.625 1.00 97.94 250 THR A CA 1
ATOM 1886 C C . THR A 1 250 ? 6.368 1.064 18.713 1.00 97.94 250 THR A C 1
ATOM 1888 O O . THR A 1 250 ? 7.599 1.049 18.709 1.00 97.94 250 THR A O 1
ATOM 1891 N N . GLN A 1 251 ? 5.641 -0.053 18.796 1.00 98.19 251 GLN A N 1
ATOM 1892 C CA . GLN A 1 251 ? 6.235 -1.378 18.917 1.00 98.19 251 GLN A CA 1
ATOM 1893 C C . GLN A 1 251 ? 6.745 -1.881 17.562 1.00 98.19 251 GLN A C 1
ATOM 1895 O O . GLN A 1 251 ? 6.162 -1.612 16.509 1.00 98.19 251 GLN A O 1
ATOM 1900 N N . SER A 1 252 ? 7.819 -2.673 17.589 1.00 97.38 252 SER A N 1
ATOM 1901 C CA . SER A 1 252 ? 8.387 -3.288 16.381 1.00 97.38 252 SER A CA 1
ATOM 1902 C C . SER A 1 252 ? 7.422 -4.256 15.691 1.00 97.38 252 SER A C 1
ATOM 1904 O O . SER A 1 252 ? 7.518 -4.453 14.484 1.00 97.38 252 SER A O 1
ATOM 1906 N N . GLU A 1 253 ? 6.484 -4.840 16.434 1.00 97.31 253 GLU A N 1
ATOM 1907 C CA . GLU A 1 253 ? 5.467 -5.747 15.897 1.00 97.31 253 GLU A CA 1
ATOM 1908 C C . GLU A 1 253 ? 4.506 -5.033 14.936 1.00 97.31 253 GLU A C 1
ATOM 1910 O O . GLU A 1 253 ? 4.263 -5.536 13.841 1.00 97.31 253 GLU A O 1
ATOM 1915 N N . ALA A 1 254 ? 4.069 -3.810 15.268 1.00 97.75 254 ALA A N 1
ATOM 1916 C CA . ALA A 1 254 ? 3.246 -3.002 14.369 1.00 97.75 254 ALA A CA 1
ATOM 1917 C C . ALA A 1 254 ? 3.982 -2.736 13.044 1.00 97.75 254 ALA A C 1
ATOM 1919 O O . ALA A 1 254 ? 3.431 -2.956 11.969 1.00 97.75 254 ALA A O 1
ATOM 1920 N N . GLN A 1 255 ? 5.262 -2.345 13.107 1.00 97.75 255 GLN A N 1
ATOM 1921 C CA . GLN A 1 255 ? 6.105 -2.182 11.915 1.00 97.75 255 GLN A CA 1
ATOM 1922 C C . GLN A 1 255 ? 6.194 -3.481 11.096 1.00 97.75 255 GLN A C 1
ATOM 1924 O O . GLN A 1 255 ? 6.050 -3.439 9.874 1.00 97.75 255 GLN A O 1
ATOM 1929 N N . ALA A 1 256 ? 6.391 -4.629 11.750 1.00 98.31 256 ALA A N 1
ATOM 1930 C CA . ALA A 1 256 ? 6.486 -5.922 11.078 1.00 98.31 256 ALA A CA 1
ATOM 1931 C C . ALA A 1 256 ? 5.186 -6.293 10.342 1.00 98.31 256 ALA A C 1
ATOM 1933 O O . ALA A 1 256 ? 5.243 -6.773 9.209 1.00 98.31 256 ALA A O 1
ATOM 1934 N N . HIS A 1 257 ? 4.014 -6.022 10.925 1.00 98.12 257 HIS A N 1
ATOM 1935 C CA . HIS A 1 257 ? 2.731 -6.217 10.243 1.00 98.12 257 HIS A CA 1
ATOM 1936 C C . HIS A 1 257 ? 2.599 -5.338 8.995 1.00 98.12 257 HIS A C 1
ATOM 1938 O O . HIS A 1 257 ? 2.178 -5.822 7.939 1.00 98.12 257 HIS A O 1
ATOM 1944 N N . ILE A 1 258 ? 3.019 -4.069 9.078 1.00 98.31 258 ILE A N 1
ATOM 1945 C CA . ILE A 1 258 ? 3.005 -3.173 7.915 1.00 98.31 258 ILE A CA 1
ATOM 1946 C C . ILE A 1 258 ? 3.934 -3.706 6.822 1.00 98.31 258 ILE A C 1
ATOM 1948 O O . ILE A 1 258 ? 3.553 -3.735 5.655 1.00 98.31 258 ILE A O 1
ATOM 1952 N N . GLU A 1 259 ? 5.127 -4.181 7.176 1.00 97.81 259 GLU A N 1
ATOM 1953 C CA . GLU A 1 259 ? 6.066 -4.765 6.215 1.00 97.81 259 GLU A CA 1
ATOM 1954 C C . GLU A 1 259 ? 5.518 -6.024 5.541 1.00 97.81 259 GLU A C 1
ATOM 1956 O O . GLU A 1 259 ? 5.689 -6.186 4.333 1.00 97.81 259 GLU A O 1
ATOM 1961 N N . VAL A 1 260 ? 4.829 -6.898 6.282 1.00 97.94 260 VAL A N 1
ATOM 1962 C CA . VAL A 1 260 ? 4.150 -8.072 5.710 1.00 97.94 260 VAL A CA 1
ATOM 1963 C C . VAL A 1 260 ? 3.120 -7.638 4.668 1.00 97.94 260 VAL A C 1
ATOM 1965 O O . VAL A 1 260 ? 3.131 -8.154 3.549 1.00 97.94 260 VAL A O 1
ATOM 1968 N N . SER A 1 261 ? 2.280 -6.656 5.001 1.00 98.06 261 SER A N 1
ATOM 1969 C CA . SER A 1 261 ? 1.269 -6.120 4.086 1.00 98.06 261 SER A CA 1
ATOM 1970 C C . SER A 1 261 ? 1.896 -5.464 2.846 1.00 98.06 261 SER A C 1
ATOM 1972 O O . SER A 1 261 ? 1.548 -5.797 1.713 1.00 98.06 261 SER A O 1
ATOM 1974 N N . VAL A 1 262 ? 2.900 -4.603 3.034 1.00 97.81 262 VAL A N 1
ATOM 1975 C CA . VAL A 1 262 ? 3.623 -3.937 1.940 1.00 97.81 262 VAL A CA 1
ATOM 1976 C C . VAL A 1 262 ? 4.324 -4.946 1.033 1.00 97.81 262 VAL A C 1
ATOM 1978 O O . VAL A 1 262 ? 4.329 -4.785 -0.183 1.00 97.81 262 VAL A O 1
ATOM 1981 N N . ASN A 1 263 ? 4.916 -6.001 1.589 1.00 96.75 263 ASN A N 1
ATOM 1982 C CA . ASN A 1 263 ? 5.576 -7.025 0.785 1.00 96.75 263 ASN A CA 1
ATOM 1983 C C . ASN A 1 263 ? 4.581 -7.904 0.021 1.00 96.75 263 ASN A C 1
ATOM 1985 O O . ASN A 1 263 ? 4.931 -8.400 -1.044 1.00 96.75 263 ASN A O 1
ATOM 1989 N N . LEU A 1 264 ? 3.356 -8.079 0.526 1.00 97.00 264 LEU A N 1
ATOM 1990 C CA . LEU A 1 264 ? 2.296 -8.782 -0.196 1.00 97.00 264 LEU A CA 1
ATOM 1991 C C . LEU A 1 264 ? 1.751 -7.967 -1.383 1.00 97.00 264 LEU A C 1
ATOM 1993 O O . LEU A 1 264 ? 1.324 -8.561 -2.369 1.00 97.00 264 LEU A O 1
ATOM 1997 N N . GLY A 1 265 ? 1.759 -6.632 -1.294 1.00 93.56 265 GLY A N 1
ATOM 1998 C CA . GLY A 1 265 ? 1.249 -5.737 -2.342 1.00 93.56 265 GLY A CA 1
ATOM 1999 C C . GLY A 1 265 ? 2.252 -5.352 -3.442 1.00 93.56 265 GLY A C 1
ATOM 2000 O O . GLY A 1 265 ? 1.880 -4.609 -4.349 1.00 93.56 265 GLY A O 1
ATOM 2001 N N . LYS A 1 266 ? 3.509 -5.808 -3.362 1.00 87.25 266 LYS A N 1
ATOM 2002 C CA . LYS A 1 266 ? 4.567 -5.578 -4.368 1.00 87.25 266 LYS A CA 1
ATOM 2003 C C . LYS A 1 266 ? 4.599 -6.679 -5.427 1.00 87.25 266 LYS A C 1
ATOM 2005 O O . LYS A 1 266 ? 4.837 -6.337 -6.607 1.00 87.25 266 LYS A O 1
#

Secondary structure (DSSP, 8-state):
----------------------PPPPPPP---------------PPPPPHHHHHHHHHHHHTT-TT-EEEEEEEEE-SSTTEEEEEEEEEETTEEEEEEEEEETTSS-EEES-----SSSTTHHHHHHHHHH--S-EES-TT-SEEEEEEE-TT-HHHHHHHHHHHHHHHH-TTEEEEEEE---TT-TTHHHHHHHHHHHHHH-HHHHHHHHHHHHHHGGG--TTTHHHHHHHHHHHHTS-HHHHHHHHTSHHHHHHHHHHHHH--